Protein AF-A0A8E0S392-F1 (afdb_monomer_lite)

Radius of gyration: 50.31 Å; chains: 1; bounding box: 147×105×93 Å

Organism: NCBI:txid27845

Foldseek 3Di:
DDDYDDDDDDDDDDDDDDDDPVVVVVVVVVVVVVVVVVVVVVVVVVVVVVVVVVVVVVVVVVVVVVVVVVVVVVVVVVVVVVVVVVVVVVVVVVVPDDPPDDDPDPDPDDPVRVVVVVVVVVVVVVVVVVVVVVVVVVVVVVVVCVVPPDDDDPPDDPVRVVVVVVVVVVVVVVVVVVVVVVVVVVVVVVVVVVVVVVVVCVVVPVDPPPPDDPDDPVVVVVVVVVCVVVVDDVPCVVVVDDPPPDPVPDDPPDDPPDDDD

Sequence (261 aa):
MRVCVYVCACVLLRVPLSPPVTSLIQASESEEESEKERRDKEEEERRAAEAQKLQQQQEEERKRREEEARREEVAQERQRKQEEKQRQEAEASKKQRKPGQKRRGLGGLSKEKKRMLKQLIMQKAAEIMKAERKKEQEKRDEYVRSKIGTLNLDGLDENALRSKVNQLHEQLRQLEGEKYDWEEKLRRQDVEIIEMTVKANDNKGKFVKPVLKKVSKTESHMARFEKKETGHSLSSFRNQLKSTGHSKYALEEKDETGGVS

Secondary structure (DSSP, 8-state):
-----------------PPPTHHHHHHHHHHHHHHHHHHHHHHHHHHHHHHHHHHHHHHHHHHHHHHHHHHHHHHHHHHHHHHHHHHHHHHHHHHSS-TT-----S--S-HHHHHHHHHHHHHHHHHHHHHHHHHHHHHHHHHHHHHH-----TT--HHHHHHHHHHHHHHHHHHHHHHHHHHHHHHHHHHHHHHHHHHHHHHT-S----------TTHHHHHHHHHHHTT--TTTTTTSS---S--TT------------

InterPro domains:
  IPR001978 Troponin [PF00992] (114-243)
  IPR027707 Troponin T [PTHR11521] (32-218)
  IPR038077 Troponin domain superfamily [G3DSA:1.20.5.350] (98-259)
  IPR038077 Troponin domain superfamily [SSF90250] (109-254)

Structure (mmCIF, N/CA/C/O backbone):
data_AF-A0A8E0S392-F1
#
_entry.id   AF-A0A8E0S392-F1
#
loop_
_atom_site.group_PDB
_atom_site.id
_atom_site.type_symbol
_atom_site.label_atom_id
_atom_site.label_alt_id
_atom_site.label_comp_id
_atom_site.label_asym_id
_atom_site.label_entity_id
_atom_site.label_seq_id
_atom_site.pdbx_PDB_ins_code
_atom_site.Cartn_x
_atom_site.Cartn_y
_atom_site.Cartn_z
_atom_site.occupancy
_atom_site.B_iso_or_equiv
_atom_site.auth_seq_id
_atom_site.auth_comp_id
_atom_site.auth_asym_id
_atom_site.auth_atom_id
_atom_site.pdbx_PDB_model_num
ATOM 1 N N . MET A 1 1 ? -105.157 -38.930 -49.390 1.00 35.56 1 MET A N 1
ATOM 2 C CA . MET A 1 1 ? -105.272 -39.337 -50.809 1.00 35.56 1 MET A CA 1
ATOM 3 C C . MET A 1 1 ? -104.581 -38.276 -51.666 1.00 35.56 1 MET A C 1
ATOM 5 O O . MET A 1 1 ? -104.647 -37.114 -51.295 1.00 35.56 1 MET A O 1
ATOM 9 N N . ARG A 1 2 ? -103.854 -38.688 -52.722 1.00 46.09 2 ARG A N 1
ATOM 10 C CA . ARG A 1 2 ? -103.196 -37.837 -53.756 1.00 46.09 2 ARG A CA 1
ATOM 11 C C . ARG A 1 2 ? -104.247 -36.904 -54.433 1.00 46.09 2 ARG A C 1
ATOM 13 O O . ARG A 1 2 ? -105.426 -37.188 -54.265 1.00 46.09 2 ARG A O 1
ATOM 20 N N . VAL A 1 3 ? -103.972 -35.823 -55.187 1.00 38.84 3 VAL A N 1
ATOM 21 C CA . VAL A 1 3 ? -103.195 -35.671 -56.449 1.00 38.84 3 VAL A CA 1
ATOM 22 C C . VAL A 1 3 ? -103.160 -34.155 -56.887 1.00 38.84 3 VAL A C 1
ATOM 24 O O . VAL A 1 3 ? -104.171 -33.500 -56.679 1.00 38.84 3 VAL A O 1
ATOM 27 N N . CYS A 1 4 ? -102.057 -33.671 -57.525 1.00 40.62 4 CYS A N 1
ATOM 28 C CA . CYS A 1 4 ? -101.867 -32.639 -58.619 1.00 40.62 4 CYS A CA 1
ATOM 29 C C . CYS A 1 4 ? -102.458 -31.183 -58.574 1.00 40.62 4 CYS A C 1
ATOM 31 O O . CYS A 1 4 ? -103.483 -30.994 -57.949 1.00 40.62 4 CYS A O 1
ATOM 33 N N . VAL A 1 5 ? -102.013 -30.093 -59.268 1.00 44.25 5 VAL A N 1
ATOM 34 C CA . VAL A 1 5 ? -100.905 -29.678 -60.201 1.00 44.25 5 VAL A CA 1
ATOM 35 C C . VAL A 1 5 ? -101.042 -28.156 -60.585 1.00 44.25 5 VAL A C 1
ATOM 37 O O . VAL A 1 5 ? -102.161 -27.687 -60.733 1.00 44.25 5 VAL A O 1
ATOM 40 N N . TYR A 1 6 ? -99.903 -27.452 -60.790 1.00 42.50 6 TYR A N 1
ATOM 41 C CA . TYR A 1 6 ? -99.520 -26.292 -61.676 1.00 42.50 6 TYR A CA 1
ATOM 42 C C . TYR A 1 6 ? -100.134 -24.846 -61.707 1.00 42.50 6 TYR A C 1
ATOM 44 O O . TYR A 1 6 ? -101.261 -24.632 -62.128 1.00 42.50 6 TYR A O 1
ATOM 52 N N . VAL A 1 7 ? -99.250 -23.858 -61.417 1.00 47.34 7 VAL A N 1
ATOM 53 C CA . VAL A 1 7 ? -98.705 -22.658 -62.160 1.00 47.34 7 VAL A CA 1
ATOM 54 C C . VAL A 1 7 ? -99.525 -21.817 -63.186 1.00 47.34 7 VAL A C 1
ATOM 56 O O . VAL A 1 7 ? -99.918 -22.351 -64.215 1.00 47.34 7 VAL A O 1
ATOM 59 N N . CYS A 1 8 ? -99.547 -20.465 -63.024 1.00 31.38 8 CYS A N 1
ATOM 60 C CA . CYS A 1 8 ? -99.418 -19.402 -64.078 1.00 31.38 8 CYS A CA 1
ATOM 61 C C . CYS A 1 8 ? -99.317 -17.968 -63.444 1.00 31.38 8 CYS A C 1
ATOM 63 O O . CYS A 1 8 ? -100.248 -17.557 -62.766 1.00 31.38 8 CYS A O 1
ATOM 65 N N . ALA A 1 9 ? -98.137 -17.324 -63.345 1.00 42.53 9 ALA A N 1
ATOM 66 C CA . ALA A 1 9 ? -97.568 -16.216 -64.163 1.00 42.53 9 ALA A CA 1
ATOM 67 C C . ALA A 1 9 ? -98.095 -14.753 -63.962 1.00 42.53 9 ALA A C 1
ATOM 69 O O . ALA A 1 9 ? -99.250 -14.477 -64.245 1.00 42.53 9 ALA A O 1
ATOM 70 N N . CYS A 1 10 ? -97.156 -13.834 -63.620 1.00 39.50 10 CYS A N 1
ATOM 71 C CA . CYS A 1 10 ? -96.895 -12.487 -64.216 1.00 39.50 10 CYS A CA 1
ATOM 72 C C . CYS A 1 10 ? -97.963 -11.349 -64.110 1.00 39.50 10 CYS A C 1
ATOM 74 O O . CYS A 1 10 ? -99.144 -11.614 -64.188 1.00 39.50 10 CYS A O 1
ATOM 76 N N . VAL A 1 11 ? -97.699 -10.028 -64.003 1.00 47.16 11 VAL A N 1
ATOM 77 C CA . VAL A 1 11 ? -96.507 -9.153 -64.116 1.00 47.16 11 VAL A CA 1
ATOM 78 C C . VAL A 1 11 ? -96.838 -7.737 -63.569 1.00 47.16 11 VAL A C 1
ATOM 80 O O . VAL A 1 11 ? -97.853 -7.147 -63.910 1.00 47.16 11 VAL A O 1
ATOM 83 N N . LEU A 1 12 ? -95.959 -7.249 -62.686 1.00 50.28 12 LEU A N 1
ATOM 84 C CA . LEU A 1 12 ? -95.285 -5.936 -62.590 1.00 50.28 12 LEU A CA 1
ATOM 85 C C . LEU A 1 12 ? -95.962 -4.617 -63.044 1.00 50.28 12 LEU A C 1
ATOM 87 O O . LEU A 1 12 ? -96.184 -4.389 -64.228 1.00 50.28 12 LEU A O 1
ATOM 91 N N . LEU A 1 13 ? -95.982 -3.644 -62.120 1.00 40.81 13 LEU A N 1
ATOM 92 C CA . LEU A 1 13 ? -95.788 -2.210 -62.391 1.00 40.81 13 LEU A CA 1
ATOM 93 C C . LEU A 1 13 ? -94.753 -1.653 -61.396 1.00 40.81 13 LEU A C 1
ATOM 95 O O . LEU A 1 13 ? -94.881 -1.823 -60.185 1.00 40.81 13 LEU A O 1
ATOM 99 N N . ARG A 1 14 ? -93.689 -1.042 -61.930 1.00 45.31 14 ARG A N 1
ATOM 100 C CA . ARG A 1 14 ? -92.494 -0.551 -61.227 1.00 45.31 14 ARG A CA 1
ATOM 101 C C . ARG A 1 14 ? -92.465 0.979 -61.289 1.00 45.31 14 ARG A C 1
ATOM 103 O O . ARG A 1 14 ? -92.557 1.546 -62.372 1.00 45.31 14 ARG A O 1
ATOM 110 N N . VAL A 1 15 ? -92.303 1.617 -60.133 1.00 50.19 15 VAL A N 1
ATOM 111 C CA . VAL A 1 15 ? -92.005 3.053 -59.955 1.00 50.19 15 VAL A CA 1
ATOM 112 C C . VAL A 1 15 ? -90.475 3.249 -60.012 1.00 50.19 15 VAL A C 1
ATOM 114 O O . VAL A 1 15 ? -89.752 2.353 -59.562 1.00 50.19 15 VAL A O 1
ATOM 117 N N . PRO A 1 16 ? -89.941 4.358 -60.563 1.00 55.66 16 PRO A N 1
ATOM 118 C CA . PRO A 1 16 ? -88.499 4.597 -60.631 1.00 55.66 16 PRO A CA 1
ATOM 119 C C . PRO A 1 16 ? -87.978 5.189 -59.310 1.00 55.66 16 PRO A C 1
ATOM 121 O O . PRO A 1 16 ? -88.576 6.116 -58.771 1.00 55.66 16 PRO A O 1
ATOM 124 N N . LEU A 1 17 ? -86.853 4.676 -58.798 1.00 46.84 17 LEU A N 1
ATOM 125 C CA . LEU A 1 17 ? -86.161 5.225 -57.626 1.00 46.84 17 LEU A CA 1
ATOM 126 C C . LEU A 1 17 ? -84.723 5.600 -58.013 1.00 46.84 17 LEU A C 1
ATOM 128 O O . LEU A 1 17 ? -84.029 4.814 -58.659 1.00 46.84 17 LEU A O 1
ATOM 132 N N . SER A 1 18 ? -84.327 6.822 -57.656 1.00 55.66 18 SER A N 1
ATOM 133 C CA . SER A 1 18 ? -83.035 7.451 -57.953 1.00 55.66 18 SER A CA 1
ATOM 134 C C . SER A 1 18 ? -81.840 6.665 -57.392 1.00 55.66 18 SER A C 1
ATOM 136 O O . SER A 1 18 ? -81.989 5.997 -56.365 1.00 55.66 18 SER A O 1
ATOM 138 N N . PRO A 1 19 ? -80.644 6.772 -58.000 1.00 56.22 19 PRO A N 1
ATOM 139 C CA . PRO A 1 19 ? -79.466 6.055 -57.521 1.00 56.22 19 PRO A CA 1
ATOM 140 C C . PRO A 1 19 ? -79.034 6.541 -56.121 1.00 56.22 19 PRO A C 1
ATOM 142 O O . PRO A 1 19 ? -79.104 7.742 -55.847 1.00 56.22 19 PRO A O 1
ATOM 145 N N . PRO A 1 20 ? -78.616 5.632 -55.219 1.00 53.53 20 PRO A N 1
ATOM 146 C CA . PRO A 1 20 ? -78.358 5.961 -53.824 1.00 53.53 20 PRO A CA 1
ATOM 147 C C . PRO A 1 20 ? -76.962 6.563 -53.605 1.00 53.53 20 PRO A C 1
ATOM 149 O O . PRO A 1 20 ? -75.970 6.144 -54.193 1.00 53.53 20 PRO A O 1
ATOM 152 N N . VAL A 1 21 ? -76.904 7.511 -52.671 1.00 54.16 21 VAL A N 1
ATOM 153 C CA . VAL A 1 21 ? -75.739 8.289 -52.205 1.00 54.16 21 VAL A CA 1
ATOM 154 C C . VAL A 1 21 ? -74.645 7.428 -51.530 1.00 54.16 21 VAL A C 1
ATOM 156 O O . VAL A 1 21 ? -73.577 7.926 -51.190 1.00 54.16 21 VAL A O 1
ATOM 159 N N . THR A 1 22 ? -74.885 6.124 -51.351 1.00 53.47 22 THR A N 1
ATOM 160 C CA . THR A 1 22 ? -73.980 5.157 -50.705 1.00 53.47 22 THR A CA 1
ATOM 161 C C . THR A 1 22 ? -72.774 4.765 -51.557 1.00 53.47 22 THR A C 1
ATOM 163 O O . THR A 1 22 ? -71.727 4.460 -50.996 1.00 53.47 22 THR A O 1
ATOM 166 N N . SER A 1 23 ? -72.867 4.812 -52.891 1.00 52.28 23 SER A N 1
ATOM 167 C CA . SER A 1 23 ? -71.735 4.449 -53.758 1.00 52.28 23 SER A CA 1
ATOM 168 C C . SER A 1 23 ? -70.612 5.489 -53.751 1.00 52.28 23 SER A C 1
ATOM 170 O O . SER A 1 23 ? -69.461 5.131 -53.971 1.00 52.28 23 SER A O 1
ATOM 172 N N . LEU A 1 24 ? -70.928 6.766 -53.493 1.00 52.50 24 LEU A N 1
ATOM 173 C CA . LEU A 1 24 ? -69.914 7.820 -53.365 1.00 52.50 24 LEU A CA 1
ATOM 174 C C . LEU A 1 24 ? -69.133 7.712 -52.049 1.00 52.50 24 LEU A C 1
ATOM 176 O O . LEU A 1 24 ? -67.930 7.928 -52.059 1.00 52.50 24 LEU A O 1
ATOM 180 N N . ILE A 1 25 ? -69.800 7.345 -50.949 1.00 56.50 25 ILE A N 1
ATOM 181 C CA . ILE A 1 25 ? -69.165 7.201 -49.627 1.00 56.50 25 ILE A CA 1
ATOM 182 C C . ILE A 1 25 ? -68.242 5.974 -49.602 1.00 56.50 25 ILE A C 1
ATOM 184 O O . ILE A 1 25 ? -67.114 6.056 -49.134 1.00 56.50 25 ILE A O 1
ATOM 188 N N . GLN A 1 26 ? -68.677 4.852 -50.186 1.00 53.94 26 GLN A N 1
ATOM 189 C CA . GLN A 1 26 ? -67.836 3.654 -50.295 1.00 53.94 26 GLN A CA 1
ATOM 190 C C . GLN A 1 26 ? -66.629 3.870 -51.219 1.00 53.94 26 GLN A C 1
ATOM 192 O O . GLN A 1 26 ? -65.556 3.335 -50.955 1.00 53.94 26 GLN A O 1
ATOM 197 N N . ALA A 1 27 ? -66.786 4.667 -52.282 1.00 58.50 27 ALA A N 1
ATOM 198 C CA . ALA A 1 27 ? -65.669 5.054 -53.137 1.00 58.50 27 ALA A CA 1
ATOM 199 C C . ALA A 1 27 ? -64.666 5.938 -52.376 1.00 58.50 27 ALA A C 1
ATOM 201 O O . ALA A 1 27 ? -63.478 5.628 -52.397 1.00 58.50 27 ALA A O 1
ATOM 202 N N . SER A 1 28 ? -65.127 6.949 -51.625 1.00 57.34 28 SER A N 1
ATOM 203 C CA . SER A 1 28 ? -64.237 7.811 -50.832 1.00 57.34 28 SER A CA 1
ATOM 204 C C . SER A 1 28 ? -63.519 7.063 -49.707 1.00 57.34 28 SER A C 1
ATOM 206 O O . SER A 1 28 ? -62.328 7.269 -49.510 1.00 57.34 28 SER A O 1
ATOM 208 N N . GLU A 1 29 ? -64.198 6.149 -49.007 1.00 61.22 29 GLU A N 1
ATOM 209 C CA . GLU A 1 29 ? -63.576 5.327 -47.956 1.00 61.22 29 GLU A CA 1
ATOM 210 C C . GLU A 1 29 ? -62.525 4.366 -48.538 1.00 61.22 29 GLU A C 1
ATOM 212 O O . GLU A 1 29 ? -61.453 4.195 -47.960 1.00 61.22 29 GLU A O 1
ATOM 217 N N . SER A 1 30 ? -62.783 3.789 -49.720 1.00 64.94 30 SER A N 1
ATOM 218 C CA . SER A 1 30 ? -61.813 2.925 -50.410 1.00 64.94 30 SER A CA 1
ATOM 219 C C . SER A 1 30 ? -60.597 3.690 -50.946 1.00 64.94 30 SER A C 1
ATOM 221 O O . SER A 1 30 ? -59.480 3.168 -50.945 1.00 64.94 30 SER A O 1
ATOM 223 N N . GLU A 1 31 ? -60.791 4.941 -51.372 1.00 68.12 31 GLU A N 1
ATOM 224 C CA . GLU A 1 31 ? -59.705 5.826 -51.793 1.00 68.12 31 GLU A CA 1
ATOM 225 C C . GLU A 1 31 ? -58.844 6.232 -50.589 1.00 68.12 31 GLU A C 1
ATOM 227 O O . GLU A 1 31 ? -57.620 6.112 -50.659 1.00 68.12 31 GLU A O 1
ATOM 232 N N . GLU A 1 32 ? -59.456 6.597 -49.458 1.00 69.75 32 GLU A N 1
ATOM 233 C CA . GLU A 1 32 ? -58.755 6.919 -48.207 1.00 69.75 32 GLU A CA 1
ATOM 234 C C . GLU A 1 32 ? -57.969 5.726 -47.640 1.00 69.75 32 GLU A C 1
ATOM 236 O O . GLU A 1 32 ? -56.831 5.892 -47.189 1.00 69.75 32 GLU A O 1
ATOM 241 N N . GLU A 1 33 ? -58.527 4.513 -47.693 1.00 71.88 33 GLU A N 1
ATOM 242 C CA . GLU A 1 33 ? -57.835 3.294 -47.261 1.00 71.88 33 GLU A CA 1
ATOM 243 C C . GLU A 1 33 ? -56.634 2.983 -48.169 1.00 71.88 33 GLU A C 1
ATOM 245 O O . GLU A 1 33 ? -55.543 2.682 -47.676 1.00 71.88 33 GLU A O 1
ATOM 250 N N . SER A 1 34 ? -56.781 3.173 -49.485 1.00 71.94 34 SER A N 1
ATOM 251 C CA . SER A 1 34 ? -55.678 3.018 -50.439 1.00 71.94 34 SER A CA 1
ATOM 252 C C . SER A 1 34 ? -54.583 4.078 -50.260 1.00 71.94 34 SER A C 1
ATOM 254 O O . SER A 1 34 ? -53.394 3.772 -50.375 1.00 71.94 34 SER A O 1
ATOM 256 N N . GLU A 1 35 ? -54.943 5.325 -49.936 1.00 77.38 35 GLU A N 1
ATOM 257 C CA . GLU A 1 35 ? -53.977 6.378 -49.625 1.00 77.38 35 GLU A CA 1
ATOM 258 C C . GLU A 1 35 ? -53.231 6.092 -48.324 1.00 77.38 35 GLU A C 1
ATOM 260 O O . GLU A 1 35 ? -52.020 6.310 -48.253 1.00 77.38 35 GLU A O 1
ATOM 265 N N . LYS A 1 36 ? -53.929 5.586 -47.304 1.00 77.88 36 LYS A N 1
ATOM 266 C CA . LYS A 1 36 ? -53.326 5.198 -46.029 1.00 77.88 36 LYS A CA 1
ATOM 267 C C . LYS A 1 36 ? -52.338 4.047 -46.210 1.00 77.88 36 LYS A C 1
ATOM 269 O O . LYS A 1 36 ? -51.211 4.154 -45.741 1.00 77.88 36 LYS A O 1
ATOM 274 N N . GLU A 1 37 ? -52.696 3.017 -46.975 1.00 80.12 37 GLU A N 1
ATOM 275 C CA . GLU A 1 37 ? -51.792 1.904 -47.287 1.00 80.12 37 GLU A CA 1
ATOM 276 C C . GLU A 1 37 ? -50.550 2.371 -48.070 1.00 80.12 37 GLU A C 1
ATOM 278 O O . GLU A 1 37 ? -49.443 1.885 -47.841 1.00 80.12 37 GLU A O 1
ATOM 283 N N . ARG A 1 38 ? -50.697 3.353 -48.973 1.00 81.12 38 ARG A N 1
ATOM 284 C CA . ARG A 1 38 ? -49.558 3.966 -49.681 1.00 81.12 38 ARG A CA 1
ATOM 285 C C . ARG A 1 38 ? -48.654 4.766 -48.743 1.00 81.12 38 ARG A C 1
ATOM 287 O O . ARG A 1 38 ? -47.439 4.684 -48.896 1.00 81.12 38 ARG A O 1
ATOM 294 N N . ARG A 1 39 ? -49.219 5.495 -47.772 1.00 78.56 39 ARG A N 1
ATOM 295 C CA . ARG A 1 39 ? -48.453 6.222 -46.742 1.00 78.56 39 ARG A CA 1
ATOM 296 C C . ARG A 1 39 ? -47.716 5.265 -45.806 1.00 78.56 39 ARG A C 1
ATOM 298 O O . ARG A 1 39 ? -46.542 5.495 -45.539 1.00 78.56 39 ARG A O 1
ATOM 305 N N . ASP A 1 40 ? -48.363 4.181 -45.382 1.00 82.38 40 ASP A N 1
ATOM 306 C CA . ASP A 1 40 ? -47.757 3.157 -44.524 1.00 82.38 40 ASP A CA 1
ATOM 307 C C . ASP A 1 40 ? -46.621 2.419 -45.257 1.00 82.38 40 ASP A C 1
ATOM 309 O O . ASP A 1 40 ? -45.543 2.238 -44.693 1.00 82.38 40 ASP A O 1
ATOM 313 N N . LYS A 1 41 ? -46.808 2.081 -46.544 1.00 87.12 41 LYS A N 1
ATOM 314 C CA . LYS A 1 41 ? -45.749 1.520 -47.404 1.00 87.12 41 LYS A CA 1
ATOM 315 C C . LYS A 1 41 ? -44.583 2.488 -47.599 1.00 87.12 41 LYS A C 1
ATOM 317 O O . LYS A 1 41 ? -43.434 2.079 -47.480 1.00 87.12 41 LYS A O 1
ATOM 322 N N . GLU A 1 42 ? -44.852 3.767 -47.862 1.00 86.25 42 GLU A N 1
ATOM 323 C CA . GLU A 1 42 ? -43.799 4.779 -48.011 1.00 86.25 42 GLU A CA 1
ATOM 324 C C . GLU A 1 42 ? -43.044 5.011 -46.687 1.00 86.25 42 GLU A C 1
ATOM 326 O O . GLU A 1 42 ? -41.826 5.203 -46.684 1.00 86.25 42 GLU A O 1
ATOM 331 N N . GLU A 1 43 ? -43.733 4.964 -45.544 1.00 84.88 43 GLU A N 1
ATOM 332 C CA . GLU A 1 43 ? -43.107 5.050 -44.225 1.00 84.88 43 GLU A CA 1
ATOM 333 C C . GLU A 1 43 ? -42.271 3.801 -43.905 1.00 84.88 43 GLU A C 1
ATOM 335 O O . GLU A 1 43 ? -41.156 3.925 -43.396 1.00 84.88 43 GLU A O 1
ATOM 340 N N . GLU A 1 44 ? -42.754 2.605 -44.244 1.00 85.94 44 GLU A N 1
ATOM 341 C CA . GLU A 1 44 ? -42.006 1.353 -44.106 1.00 85.94 44 GLU A CA 1
ATOM 342 C C . GLU A 1 44 ? -40.756 1.341 -44.999 1.00 85.94 44 GLU A C 1
ATOM 344 O O . GLU A 1 44 ? -39.671 1.001 -44.525 1.00 85.94 44 GLU A O 1
ATOM 349 N N . GLU A 1 45 ? -40.856 1.811 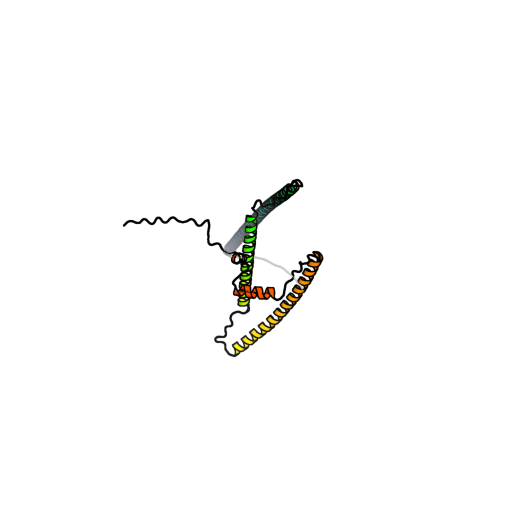-46.245 1.00 89.19 45 GLU A N 1
ATOM 350 C CA . GLU A 1 45 ? -39.713 1.984 -47.149 1.00 89.19 45 GLU A CA 1
ATOM 351 C C . GLU A 1 45 ? -38.705 3.012 -46.615 1.00 89.19 45 GLU A C 1
ATOM 353 O O . GLU A 1 45 ? -37.494 2.779 -46.671 1.00 89.19 45 GLU A O 1
ATOM 358 N N . ARG A 1 46 ? -39.169 4.125 -46.029 1.00 87.06 46 ARG A N 1
ATOM 359 C CA . ARG A 1 46 ? -38.300 5.119 -45.371 1.00 87.06 46 ARG A CA 1
ATOM 360 C C . ARG A 1 46 ? -37.594 4.535 -44.147 1.00 87.06 46 ARG A C 1
ATOM 362 O O . ARG A 1 46 ? -36.385 4.727 -44.012 1.00 87.06 46 ARG A O 1
ATOM 369 N N . ARG A 1 47 ? -38.304 3.781 -43.298 1.00 87.38 47 ARG A N 1
ATOM 370 C CA . ARG A 1 47 ? -37.730 3.074 -42.136 1.00 87.38 47 ARG A CA 1
ATOM 371 C C . ARG A 1 47 ? -36.731 2.000 -42.573 1.00 87.38 47 ARG A C 1
ATOM 373 O O . ARG A 1 47 ? -35.667 1.879 -41.970 1.00 87.38 47 ARG A O 1
ATOM 380 N N . ALA A 1 48 ? -37.020 1.263 -43.646 1.00 90.31 48 ALA A N 1
ATOM 381 C CA . ALA A 1 48 ? -36.107 0.282 -44.225 1.00 90.31 48 ALA A CA 1
ATOM 382 C C . ALA A 1 48 ? -34.850 0.950 -44.811 1.00 90.31 48 ALA A C 1
ATOM 384 O O . ALA A 1 48 ? -33.738 0.470 -44.586 1.00 90.31 48 ALA A O 1
ATOM 385 N N . ALA A 1 49 ? -34.996 2.088 -45.496 1.00 90.69 49 ALA A N 1
ATOM 386 C CA . ALA A 1 49 ? -33.874 2.867 -46.015 1.00 90.69 49 ALA A CA 1
ATOM 387 C C . ALA A 1 49 ? -33.012 3.476 -44.893 1.00 90.69 49 ALA A C 1
ATOM 389 O O . ALA A 1 49 ? -31.786 3.508 -45.004 1.00 90.69 49 ALA A O 1
ATOM 390 N N . GLU A 1 50 ? -33.621 3.937 -43.798 1.00 89.75 50 GLU A N 1
ATOM 391 C CA . GLU A 1 50 ? -32.907 4.423 -42.612 1.00 89.75 50 GLU A CA 1
ATOM 392 C C . GLU A 1 50 ? -32.164 3.289 -41.893 1.00 89.75 50 GLU A C 1
ATOM 394 O O . GLU A 1 50 ? -30.984 3.437 -41.569 1.00 89.75 50 GLU A O 1
ATOM 399 N N . ALA A 1 51 ? -32.796 2.121 -41.738 1.00 89.50 51 ALA A N 1
ATOM 400 C CA . ALA A 1 51 ? -32.160 0.932 -41.178 1.00 89.50 51 ALA A CA 1
ATOM 401 C C . ALA A 1 51 ? -30.970 0.459 -42.031 1.00 89.50 51 ALA A C 1
ATOM 403 O O . ALA A 1 51 ? -29.911 0.150 -41.484 1.00 89.50 51 ALA A O 1
ATOM 404 N N . GLN A 1 52 ? -31.096 0.467 -43.364 1.00 89.12 52 GLN A N 1
ATOM 405 C CA . GLN A 1 52 ? -29.985 0.160 -44.272 1.00 89.12 52 GLN A CA 1
ATOM 406 C C . GLN A 1 52 ? -28.845 1.178 -44.151 1.00 89.12 52 GLN A C 1
ATOM 408 O O . GLN A 1 52 ? -27.681 0.785 -44.104 1.00 89.12 52 GLN A O 1
ATOM 413 N N . LYS A 1 53 ? -29.151 2.479 -44.044 1.00 91.50 53 LYS A N 1
ATOM 414 C CA . LYS A 1 53 ? -28.133 3.521 -43.823 1.00 91.50 53 LYS A CA 1
ATOM 415 C C . LYS A 1 53 ? -27.416 3.348 -42.486 1.00 91.50 53 LYS A C 1
ATOM 417 O O . LYS A 1 53 ? -26.196 3.473 -42.442 1.00 91.50 53 LYS A O 1
ATOM 422 N N . LEU A 1 54 ? -28.141 3.027 -41.414 1.00 91.25 54 LEU A N 1
ATOM 423 C CA . LEU A 1 54 ? -27.549 2.779 -40.100 1.00 91.25 54 LEU A CA 1
ATOM 424 C C . LEU A 1 54 ? -26.646 1.537 -40.119 1.00 91.25 54 LEU A C 1
ATOM 426 O O . LEU A 1 54 ? -25.543 1.577 -39.581 1.00 91.25 54 LEU A O 1
ATOM 430 N N . GLN A 1 55 ? -27.071 0.459 -40.786 1.00 86.31 55 GLN A N 1
ATOM 431 C CA . GLN A 1 55 ? -26.244 -0.737 -40.976 1.00 86.31 55 GLN A CA 1
ATOM 432 C C . GLN A 1 55 ? -24.972 -0.430 -41.778 1.00 86.31 55 GLN A C 1
ATOM 434 O O . GLN A 1 55 ? -23.888 -0.849 -41.375 1.00 86.31 55 GLN A O 1
ATOM 439 N N . GLN A 1 56 ? -25.074 0.355 -42.856 1.00 88.62 56 GLN A N 1
ATOM 440 C CA . GLN A 1 56 ? -23.914 0.792 -43.641 1.00 88.62 56 GLN A CA 1
ATOM 441 C C . GLN A 1 56 ? -22.947 1.648 -42.810 1.00 88.62 56 GLN A C 1
ATOM 443 O O . GLN A 1 56 ? -21.740 1.417 -42.858 1.00 88.62 56 GLN A O 1
ATOM 448 N N . GLN A 1 57 ? -23.459 2.584 -42.004 1.00 87.50 57 GLN A N 1
ATOM 449 C CA . GLN A 1 57 ? -22.638 3.404 -41.104 1.00 87.50 57 GLN A CA 1
ATOM 450 C C . GLN A 1 57 ? -21.928 2.555 -40.041 1.00 87.50 57 GLN A C 1
ATOM 452 O O . GLN A 1 57 ? -20.731 2.729 -39.821 1.00 87.50 57 GLN A O 1
ATOM 457 N N . GLN A 1 58 ? -22.631 1.600 -39.423 1.00 88.38 58 GLN A N 1
ATOM 458 C CA . GLN A 1 58 ? -22.043 0.684 -38.440 1.00 88.38 58 GLN A CA 1
ATOM 459 C C . GLN A 1 58 ? -20.974 -0.224 -39.063 1.00 88.38 58 GLN A C 1
ATOM 461 O O . GLN A 1 58 ? -19.940 -0.482 -38.443 1.00 88.38 58 GLN A O 1
ATOM 466 N N . GLU A 1 59 ? -21.192 -0.706 -40.289 1.00 90.12 59 GLU A N 1
ATOM 467 C CA . GLU A 1 59 ? -20.213 -1.527 -41.002 1.00 90.12 59 GLU A CA 1
ATOM 468 C C . GLU A 1 59 ? -18.969 -0.716 -41.400 1.00 90.12 59 GLU A C 1
ATOM 470 O O . GLU A 1 59 ? -17.846 -1.201 -41.241 1.00 90.12 59 GLU A O 1
ATOM 475 N N . GLU A 1 60 ? -19.140 0.526 -41.861 1.00 89.50 60 GLU A N 1
ATOM 476 C CA . GLU A 1 60 ? -18.029 1.427 -42.183 1.00 89.50 60 GLU A CA 1
ATOM 477 C C . GLU A 1 60 ? -17.224 1.809 -40.930 1.00 89.50 60 GLU A C 1
ATOM 479 O O . GLU A 1 60 ? -15.993 1.758 -40.945 1.00 89.50 60 GLU A O 1
ATOM 484 N N . GLU A 1 61 ? -17.892 2.125 -39.817 1.00 88.19 61 GLU A N 1
ATOM 485 C CA . GLU A 1 61 ? -17.239 2.421 -38.538 1.00 88.19 61 GLU A CA 1
ATOM 486 C C . GLU A 1 61 ? -16.455 1.209 -38.016 1.00 88.19 61 GLU A C 1
ATOM 488 O O . GLU A 1 61 ? -15.311 1.339 -37.570 1.00 88.19 61 GLU A O 1
ATOM 493 N N . ARG A 1 62 ? -17.027 0.004 -38.129 1.00 89.50 62 ARG A N 1
ATOM 494 C CA . ARG A 1 62 ? -16.347 -1.242 -37.761 1.00 89.50 62 ARG A CA 1
ATOM 495 C C . ARG A 1 62 ? -15.116 -1.495 -38.636 1.00 89.50 62 ARG A C 1
ATOM 497 O O . ARG A 1 62 ? -14.066 -1.837 -38.095 1.00 89.50 62 ARG A O 1
ATOM 504 N N . LYS A 1 63 ? -15.216 -1.276 -39.952 1.00 92.75 63 LYS A N 1
ATOM 505 C CA . LYS A 1 63 ? -14.082 -1.377 -40.888 1.00 92.75 63 LYS A CA 1
ATOM 506 C C . LYS A 1 63 ? -12.976 -0.371 -40.556 1.00 92.75 63 LYS A C 1
ATOM 508 O O . LYS A 1 63 ? -11.809 -0.751 -40.532 1.00 92.75 63 LYS A O 1
ATOM 513 N N . ARG A 1 64 ? -13.328 0.877 -40.222 1.00 91.38 64 ARG A N 1
ATOM 514 C CA . ARG A 1 64 ? -12.368 1.913 -39.794 1.00 91.38 64 ARG A CA 1
ATOM 515 C C . ARG A 1 64 ? -11.630 1.517 -38.512 1.00 91.38 64 ARG A C 1
ATOM 517 O O . ARG A 1 64 ? -10.407 1.617 -38.471 1.00 91.38 64 ARG A O 1
ATOM 524 N N . ARG A 1 65 ? -12.346 1.005 -37.503 1.00 86.88 65 ARG A N 1
ATOM 525 C CA . ARG A 1 65 ? -11.746 0.517 -36.245 1.00 86.88 65 ARG A CA 1
ATOM 526 C C . ARG A 1 65 ? -10.819 -0.679 -36.461 1.00 86.88 65 ARG A C 1
ATOM 528 O O . ARG A 1 65 ? -9.761 -0.749 -35.844 1.00 86.88 65 ARG A O 1
ATOM 535 N N . GLU A 1 66 ? -11.193 -1.615 -37.333 1.00 87.94 66 GLU A N 1
ATOM 536 C CA . GLU A 1 66 ? -10.349 -2.772 -37.658 1.00 87.94 66 GLU A CA 1
ATOM 537 C C . GLU A 1 66 ? -9.072 -2.359 -38.411 1.00 87.94 66 GLU A C 1
ATOM 539 O O . GLU A 1 66 ? -7.988 -2.871 -38.126 1.00 87.94 66 GLU A O 1
ATOM 544 N N . GLU A 1 67 ? -9.170 -1.403 -39.339 1.00 89.06 67 GLU A N 1
ATOM 545 C CA . GLU A 1 67 ? -8.007 -0.865 -40.049 1.00 89.06 67 GLU A CA 1
ATOM 546 C C . GLU A 1 67 ? -7.059 -0.104 -39.108 1.00 89.06 67 GLU A C 1
ATOM 548 O O . GLU A 1 67 ? -5.840 -0.277 -39.186 1.00 89.06 67 GLU A O 1
ATOM 553 N N . GLU A 1 68 ? -7.600 0.702 -38.193 1.00 87.44 68 GLU A N 1
ATOM 554 C CA . GLU A 1 68 ? -6.826 1.407 -37.168 1.00 87.44 68 GLU A CA 1
ATOM 555 C C . GLU A 1 68 ? -6.112 0.423 -36.230 1.00 87.44 68 GLU A C 1
ATOM 557 O O . GLU A 1 68 ? -4.895 0.515 -36.066 1.00 87.44 68 GLU A O 1
ATOM 562 N N . ALA A 1 69 ? -6.816 -0.600 -35.732 1.00 90.62 69 ALA A N 1
ATOM 563 C CA . ALA A 1 69 ? -6.225 -1.653 -34.906 1.00 90.62 69 ALA A CA 1
ATOM 564 C C . ALA A 1 69 ? -5.094 -2.405 -35.636 1.00 90.62 69 ALA A C 1
ATOM 566 O O . ALA A 1 69 ? -4.032 -2.644 -35.059 1.00 90.62 69 ALA A O 1
ATOM 567 N N . ARG A 1 70 ? -5.263 -2.718 -36.931 1.00 91.81 70 ARG A N 1
ATOM 568 C CA . ARG A 1 70 ? -4.199 -3.322 -37.757 1.00 91.81 70 ARG A CA 1
ATOM 569 C C . ARG A 1 70 ? -2.987 -2.402 -37.911 1.00 91.81 70 ARG A C 1
ATOM 571 O O . ARG A 1 70 ? -1.851 -2.876 -37.880 1.00 91.81 70 ARG A O 1
ATOM 578 N N . ARG A 1 71 ? -3.195 -1.092 -38.089 1.00 89.00 71 ARG A N 1
ATOM 579 C CA . ARG A 1 71 ? -2.100 -0.107 -38.176 1.00 89.00 71 ARG A CA 1
ATOM 580 C C . ARG A 1 71 ? -1.341 -0.003 -36.852 1.00 89.00 71 ARG A C 1
ATOM 582 O O . ARG A 1 71 ? -0.109 0.040 -36.872 1.00 89.00 71 ARG A O 1
ATOM 589 N N . GLU A 1 72 ? -2.048 -0.009 -35.725 1.00 89.50 72 GLU A N 1
ATOM 590 C CA . GLU A 1 72 ? -1.447 -0.008 -34.390 1.00 89.50 72 GLU A CA 1
ATOM 591 C C . GLU A 1 72 ? -0.657 -1.287 -34.106 1.00 89.50 72 GLU A C 1
ATOM 593 O O . GLU A 1 72 ? 0.469 -1.205 -33.620 1.00 89.50 72 GLU A O 1
ATOM 598 N N . GLU A 1 73 ? -1.183 -2.461 -34.461 1.00 90.00 73 GLU A N 1
ATOM 599 C CA . GLU A 1 73 ? -0.486 -3.740 -34.287 1.00 90.00 73 GLU A CA 1
ATOM 600 C C . GLU A 1 73 ? 0.825 -3.775 -35.087 1.00 90.00 73 GLU A C 1
ATOM 602 O O . GLU A 1 73 ? 1.885 -4.090 -34.540 1.00 90.00 73 GLU A O 1
ATOM 607 N N . VAL A 1 74 ? 0.796 -3.345 -36.354 1.00 92.25 74 VAL A N 1
ATOM 608 C CA . VAL A 1 74 ? 2.001 -3.233 -37.195 1.00 92.25 74 VAL A CA 1
ATOM 609 C C . VAL A 1 74 ? 2.995 -2.219 -36.614 1.00 92.25 74 VAL A C 1
ATOM 611 O O . VAL A 1 74 ? 4.209 -2.448 -36.656 1.00 92.25 74 VAL A O 1
ATOM 614 N N . ALA A 1 75 ? 2.523 -1.100 -36.057 1.00 89.69 75 ALA A N 1
ATOM 615 C CA . ALA A 1 75 ? 3.383 -0.116 -35.400 1.00 89.69 75 ALA A CA 1
ATOM 616 C C . ALA A 1 75 ? 4.019 -0.677 -34.115 1.00 89.69 75 ALA A C 1
ATOM 618 O O . ALA A 1 75 ? 5.226 -0.514 -33.914 1.00 89.69 75 ALA A O 1
ATOM 619 N N . GLN A 1 76 ? 3.251 -1.393 -33.290 1.00 88.81 76 GLN A N 1
ATOM 620 C CA . GLN A 1 76 ? 3.745 -2.062 -32.086 1.00 88.81 76 GLN A CA 1
ATOM 621 C C . GLN A 1 76 ? 4.749 -3.168 -32.426 1.00 88.81 76 GLN A C 1
ATOM 623 O O . GLN A 1 76 ? 5.785 -3.275 -31.772 1.00 88.81 76 GLN A O 1
ATOM 628 N N . GLU A 1 77 ? 4.507 -3.966 -33.467 1.00 90.56 77 GLU A N 1
ATOM 629 C CA . GLU A 1 77 ? 5.441 -5.004 -33.910 1.00 90.56 77 GLU A CA 1
ATOM 630 C C . GLU A 1 77 ? 6.759 -4.392 -34.413 1.00 90.56 77 GLU A C 1
ATOM 632 O O . GLU A 1 77 ? 7.843 -4.877 -34.078 1.00 90.56 77 GLU A O 1
ATOM 637 N N . ARG A 1 78 ? 6.695 -3.282 -35.164 1.00 88.44 78 ARG A N 1
ATOM 638 C CA . ARG A 1 78 ? 7.887 -2.526 -35.585 1.00 88.44 78 ARG A CA 1
ATOM 639 C C . ARG A 1 78 ? 8.657 -1.974 -34.388 1.00 88.44 78 ARG A C 1
ATOM 641 O O . ARG A 1 78 ? 9.880 -2.112 -34.359 1.00 88.44 78 ARG A O 1
ATOM 648 N N . GLN A 1 79 ? 7.965 -1.410 -33.397 1.00 88.00 79 GLN A N 1
ATOM 649 C CA . GLN A 1 79 ? 8.588 -0.933 -32.158 1.00 88.00 79 GLN A CA 1
ATOM 650 C C . GLN A 1 79 ? 9.257 -2.076 -31.384 1.00 88.00 79 GLN A C 1
ATOM 652 O O . GLN A 1 79 ? 10.421 -1.946 -31.013 1.00 88.00 79 GLN A O 1
ATOM 657 N N . ARG A 1 80 ? 8.587 -3.225 -31.220 1.00 90.69 80 ARG A N 1
ATOM 658 C CA . ARG A 1 80 ? 9.156 -4.416 -30.563 1.00 90.69 80 ARG A CA 1
ATOM 659 C C . ARG A 1 80 ? 10.390 -4.938 -31.297 1.00 90.69 80 ARG A C 1
ATOM 661 O O . ARG A 1 80 ? 11.416 -5.166 -30.663 1.00 90.69 80 ARG A O 1
ATOM 668 N N . LYS A 1 81 ? 10.339 -5.052 -32.631 1.00 91.50 81 LYS A N 1
ATOM 669 C CA . LYS A 1 81 ? 11.498 -5.448 -33.455 1.00 91.50 81 LYS A CA 1
ATOM 670 C C . LYS A 1 81 ? 12.653 -4.453 -33.339 1.00 91.50 81 LYS A C 1
ATOM 672 O O . LYS A 1 81 ? 13.812 -4.862 -33.337 1.00 91.50 81 LYS A O 1
ATOM 677 N N . GLN A 1 82 ? 12.368 -3.154 -33.258 1.00 83.12 82 GLN A N 1
ATOM 678 C CA . GLN A 1 82 ? 13.395 -2.127 -33.092 1.00 83.12 82 GLN A CA 1
ATOM 679 C C . GLN A 1 82 ? 14.020 -2.172 -31.692 1.00 83.12 82 GLN A C 1
ATOM 681 O O . GLN A 1 82 ? 15.241 -2.086 -31.579 1.00 83.12 82 GLN A O 1
ATOM 686 N N . GLU A 1 83 ? 13.222 -2.372 -30.642 1.00 87.31 83 GLU A N 1
ATOM 687 C CA . GLU A 1 83 ? 13.717 -2.540 -29.274 1.00 87.31 83 GLU A CA 1
ATOM 688 C C . GLU A 1 83 ? 14.544 -3.825 -29.127 1.00 87.31 83 GLU A C 1
ATOM 690 O O . GLU A 1 83 ? 15.608 -3.813 -28.508 1.00 87.31 83 GLU A O 1
ATOM 695 N N . GLU A 1 84 ? 14.111 -4.928 -29.738 1.00 86.94 84 GLU A N 1
ATOM 696 C CA . GLU A 1 84 ? 14.859 -6.183 -29.737 1.00 86.94 84 GLU A CA 1
ATOM 697 C C . GLU A 1 84 ? 16.196 -6.036 -30.471 1.00 86.94 84 GLU A C 1
ATOM 699 O O . GLU A 1 84 ? 17.232 -6.419 -29.928 1.00 86.94 84 GLU A O 1
ATOM 704 N N . LYS A 1 85 ? 16.210 -5.393 -31.647 1.00 86.06 85 LYS A N 1
ATOM 705 C CA . LYS A 1 85 ? 17.455 -5.057 -32.355 1.00 86.06 85 LYS A CA 1
ATOM 706 C C . LYS A 1 85 ? 18.373 -4.178 -31.507 1.00 86.06 85 LYS A C 1
ATOM 708 O O . LYS A 1 85 ? 19.560 -4.468 -31.426 1.00 86.06 85 LYS A O 1
ATOM 713 N N . GLN A 1 86 ? 17.844 -3.166 -30.815 1.00 83.50 86 GLN A N 1
ATOM 714 C CA . GLN A 1 86 ? 18.635 -2.331 -29.902 1.00 83.50 86 GLN A CA 1
ATOM 715 C C . GLN A 1 86 ? 19.177 -3.121 -28.703 1.00 83.50 86 GLN A C 1
ATOM 717 O O . GLN A 1 86 ? 20.312 -2.897 -28.283 1.00 83.50 86 GLN A O 1
ATOM 722 N N . ARG A 1 87 ? 18.406 -4.065 -28.148 1.00 84.50 87 ARG A N 1
ATOM 723 C CA . ARG A 1 87 ? 18.859 -4.955 -27.067 1.00 84.50 87 ARG A CA 1
ATOM 724 C C . ARG A 1 87 ? 19.962 -5.893 -27.551 1.00 84.50 87 ARG A C 1
ATOM 726 O O . ARG A 1 87 ? 20.982 -6.003 -26.872 1.00 84.50 87 ARG A O 1
ATOM 733 N N . GLN A 1 88 ? 19.793 -6.501 -28.725 1.00 83.00 88 GLN A N 1
ATOM 734 C CA . GLN A 1 88 ? 20.793 -7.366 -29.351 1.00 83.00 88 GLN A CA 1
ATOM 735 C C . GLN A 1 88 ? 22.065 -6.587 -29.713 1.00 83.00 88 GLN A C 1
ATOM 737 O O . GLN A 1 88 ? 23.163 -7.061 -29.440 1.00 83.00 88 GLN A O 1
ATOM 742 N N . GLU A 1 89 ? 21.952 -5.364 -30.235 1.00 80.56 89 GLU A N 1
ATOM 743 C CA . GLU A 1 89 ? 23.096 -4.492 -30.529 1.00 80.56 89 GLU A CA 1
ATOM 744 C C . GLU A 1 89 ? 23.808 -4.036 -29.244 1.00 80.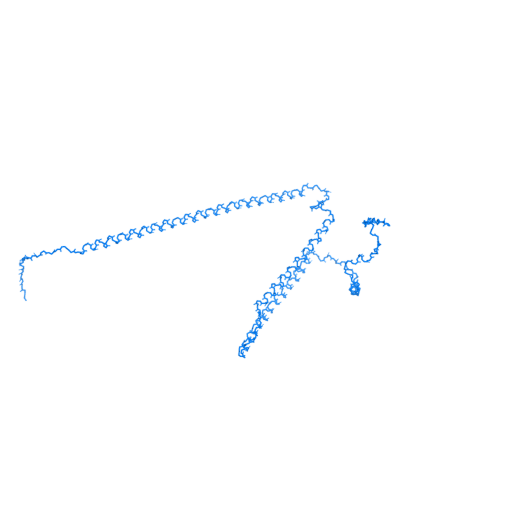56 89 GLU A C 1
ATOM 746 O O . GLU A 1 89 ? 25.036 -4.086 -29.153 1.00 80.56 89 GLU A O 1
ATOM 751 N N . ALA A 1 90 ? 23.059 -3.680 -28.194 1.00 77.62 90 ALA A N 1
ATOM 752 C CA . ALA A 1 90 ? 23.616 -3.360 -26.882 1.00 77.62 90 ALA A CA 1
ATOM 753 C C . ALA A 1 90 ? 24.297 -4.572 -26.223 1.00 77.62 90 ALA A C 1
ATOM 755 O O . ALA A 1 90 ? 25.262 -4.411 -25.469 1.00 77.62 90 ALA A O 1
ATOM 756 N N . GLU A 1 91 ? 23.815 -5.787 -26.480 1.00 78.62 91 GLU A N 1
ATOM 757 C CA . GLU A 1 91 ? 24.425 -7.027 -26.006 1.00 78.62 91 GLU A CA 1
ATOM 758 C C . GLU A 1 91 ? 25.665 -7.412 -26.827 1.00 78.62 91 GLU A C 1
ATOM 760 O O . GLU A 1 91 ? 26.710 -7.720 -26.250 1.00 78.62 91 GLU A O 1
ATOM 765 N N . ALA A 1 92 ? 25.616 -7.287 -28.154 1.00 76.44 92 ALA A N 1
ATOM 766 C CA . ALA A 1 92 ? 26.755 -7.495 -29.046 1.00 76.44 92 ALA A CA 1
ATOM 767 C C . ALA A 1 92 ? 27.886 -6.492 -28.758 1.00 76.44 92 ALA A C 1
ATOM 769 O O . ALA A 1 92 ? 29.048 -6.886 -28.628 1.00 76.44 92 ALA A O 1
ATOM 770 N N . SER A 1 93 ? 27.545 -5.223 -28.517 1.00 68.69 93 SER A N 1
ATOM 771 C CA . SER A 1 93 ? 28.475 -4.178 -28.068 1.00 68.69 93 SER A CA 1
ATOM 772 C C . SER A 1 93 ? 29.098 -4.490 -26.697 1.00 68.69 93 SER A C 1
ATOM 774 O O . SER A 1 93 ? 30.263 -4.175 -26.441 1.00 68.69 93 SER A O 1
ATOM 776 N N . LYS A 1 94 ? 28.377 -5.188 -25.804 1.00 63.41 94 LYS A N 1
ATOM 777 C CA . LYS A 1 94 ? 28.948 -5.698 -24.542 1.00 63.41 94 LYS A CA 1
ATOM 778 C C . LYS A 1 94 ? 29.889 -6.888 -24.761 1.00 63.41 94 LYS A C 1
ATOM 780 O O . LYS A 1 94 ? 30.833 -7.027 -23.982 1.00 63.41 94 LYS A O 1
ATOM 785 N N . LYS A 1 95 ? 29.649 -7.722 -25.781 1.00 61.06 95 LYS A N 1
ATOM 786 C CA . LYS A 1 95 ? 30.369 -8.985 -26.038 1.00 61.06 95 LYS A CA 1
ATOM 787 C C . LYS A 1 95 ? 31.626 -8.816 -26.906 1.00 61.06 95 LYS A C 1
ATOM 789 O O . LYS A 1 95 ? 32.597 -9.526 -26.679 1.00 61.06 95 LYS A O 1
ATOM 794 N N . GLN A 1 96 ? 31.676 -7.829 -27.808 1.00 55.97 96 GLN A N 1
ATOM 795 C CA . GLN A 1 96 ? 32.866 -7.508 -28.625 1.00 55.97 96 GLN A CA 1
ATOM 796 C C . GLN A 1 96 ? 34.020 -6.822 -27.859 1.00 55.97 96 GLN A C 1
ATOM 798 O O . GLN A 1 96 ? 35.048 -6.474 -28.443 1.00 55.97 96 GLN A O 1
ATOM 803 N N . ARG A 1 97 ? 33.909 -6.615 -26.542 1.00 51.25 97 ARG A N 1
ATOM 804 C CA . ARG A 1 97 ? 34.972 -5.963 -25.761 1.00 51.25 97 ARG A CA 1
ATOM 805 C C . ARG A 1 97 ? 36.039 -6.983 -25.354 1.00 51.25 97 ARG A C 1
ATOM 807 O O . ARG A 1 97 ? 35.760 -7.910 -24.601 1.00 51.25 97 ARG A O 1
ATOM 814 N N . LYS A 1 98 ? 37.268 -6.771 -25.842 1.00 53.16 98 LYS A N 1
ATOM 815 C CA . LYS A 1 98 ? 38.470 -7.587 -25.583 1.00 53.16 98 LYS A CA 1
ATOM 816 C C . LYS A 1 98 ? 38.652 -7.911 -24.082 1.00 53.16 98 LYS A C 1
ATOM 818 O O . LYS A 1 98 ? 38.469 -7.014 -23.249 1.00 53.16 98 LYS A O 1
ATOM 823 N N . PRO A 1 99 ? 39.074 -9.139 -23.718 1.00 46.94 99 PRO A N 1
ATOM 824 C CA . PRO A 1 99 ? 39.333 -9.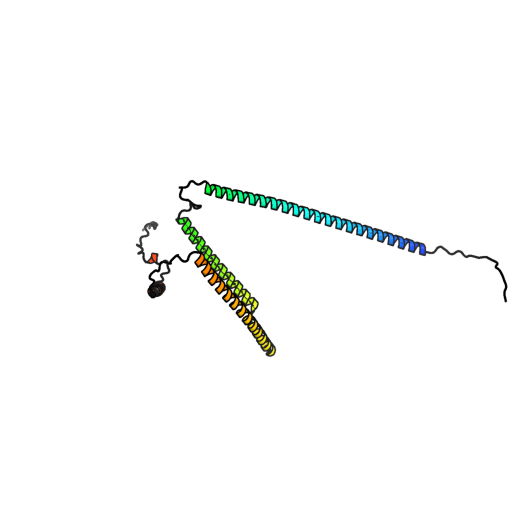506 -22.330 1.00 46.94 99 PRO A CA 1
ATOM 825 C C . PRO A 1 99 ? 40.589 -8.767 -21.845 1.00 46.94 99 PRO A C 1
ATOM 827 O O . PRO A 1 99 ? 41.700 -9.086 -22.247 1.00 46.94 99 PRO A O 1
ATOM 830 N N . GLY A 1 100 ? 40.416 -7.722 -21.028 1.00 56.56 100 GLY A N 1
ATOM 831 C CA . GLY A 1 100 ? 41.544 -7.000 -20.417 1.00 56.56 100 GLY A CA 1
ATOM 832 C C . GLY A 1 100 ? 41.305 -5.527 -20.080 1.00 56.56 100 GLY A C 1
ATOM 833 O O . GLY A 1 100 ? 41.985 -4.983 -19.212 1.00 56.56 100 GLY A O 1
ATOM 834 N N . GLN A 1 101 ? 40.314 -4.858 -20.679 1.00 56.03 101 GLN A N 1
ATOM 835 C CA . GLN A 1 101 ? 39.982 -3.486 -20.280 1.00 56.03 101 GLN A CA 1
ATOM 836 C C . GLN A 1 101 ? 39.019 -3.478 -19.087 1.00 56.03 101 GLN A C 1
ATOM 838 O O . GLN A 1 101 ? 37.846 -3.838 -19.199 1.00 56.03 101 GLN A O 1
ATOM 843 N N . LYS A 1 102 ? 39.516 -3.024 -17.928 1.00 53.00 102 LYS A N 1
ATOM 844 C CA . LYS A 1 102 ? 38.705 -2.731 -16.737 1.00 53.00 102 LYS A CA 1
ATOM 845 C C . LYS A 1 102 ? 37.491 -1.895 -17.147 1.00 53.00 102 LYS A C 1
ATOM 847 O O . LYS A 1 102 ? 37.628 -0.793 -17.674 1.00 53.00 102 LYS A O 1
ATOM 852 N N . ARG A 1 103 ? 36.296 -2.431 -16.888 1.00 52.47 103 ARG A N 1
ATOM 853 C CA . ARG A 1 103 ? 35.005 -1.788 -17.143 1.00 52.47 103 ARG A CA 1
ATOM 854 C C . ARG A 1 103 ? 34.989 -0.364 -16.573 1.00 52.47 103 ARG A C 1
ATOM 856 O O . ARG A 1 103 ? 34.706 -0.170 -15.394 1.00 52.47 103 ARG A O 1
ATOM 863 N N . ARG A 1 104 ? 35.145 0.655 -17.421 1.00 56.19 104 ARG A N 1
ATOM 864 C CA . ARG A 1 104 ? 34.413 1.911 -17.217 1.00 56.19 104 ARG A CA 1
ATOM 865 C C . ARG A 1 104 ? 32.962 1.606 -17.590 1.00 56.19 104 ARG A C 1
ATOM 867 O O . ARG A 1 104 ? 32.550 1.791 -18.729 1.00 56.19 104 ARG A O 1
ATOM 874 N N . GLY A 1 105 ? 32.238 0.975 -16.661 1.00 50.97 105 GLY A N 1
ATOM 875 C CA . GLY A 1 105 ? 30.798 0.746 -16.792 1.00 50.97 105 GLY A CA 1
ATOM 876 C C . GLY A 1 105 ? 30.066 2.075 -16.973 1.00 50.97 105 GLY A C 1
ATOM 877 O O . GLY A 1 105 ? 30.628 3.119 -16.645 1.00 50.97 105 GLY A O 1
ATOM 878 N N . LEU A 1 106 ? 28.839 2.014 -17.496 1.00 52.12 106 LEU A N 1
ATOM 879 C CA . LEU A 1 106 ? 27.903 3.129 -17.695 1.00 52.12 106 LEU A CA 1
ATOM 880 C C . LEU A 1 106 ? 27.961 4.132 -16.522 1.00 52.12 106 LEU A C 1
ATOM 882 O O . LEU A 1 106 ? 27.344 3.937 -15.478 1.00 52.12 106 LEU A O 1
ATOM 886 N N . GLY A 1 107 ? 28.818 5.147 -16.616 1.00 55.94 107 GLY A N 1
ATOM 887 C CA . GLY A 1 107 ? 29.226 5.874 -15.417 1.00 55.94 107 GLY A CA 1
ATOM 888 C C . GLY A 1 107 ? 30.624 6.456 -15.495 1.00 55.94 107 GLY A C 1
ATOM 889 O O . GLY A 1 107 ? 31.417 6.253 -14.573 1.00 55.94 107 GLY A O 1
ATOM 890 N N . GLY A 1 108 ? 30.876 7.253 -16.537 1.00 58.44 108 GLY A N 1
ATOM 891 C CA . GLY A 1 108 ? 31.919 8.287 -16.537 1.00 58.44 108 GLY A CA 1
ATOM 892 C C . GLY A 1 108 ? 31.684 9.396 -15.496 1.00 58.44 108 GLY A C 1
ATOM 893 O O . GLY A 1 108 ? 32.442 10.354 -15.428 1.00 58.44 108 GLY A O 1
ATOM 894 N N . LEU A 1 109 ? 30.649 9.271 -14.659 1.00 67.44 109 LEU A N 1
ATOM 895 C CA . LEU A 1 109 ? 30.475 10.058 -13.446 1.00 67.44 109 LEU A CA 1
ATOM 896 C C . LEU A 1 109 ? 31.648 9.797 -12.491 1.00 67.44 109 LEU A C 1
ATOM 898 O O . LEU A 1 109 ? 31.918 8.645 -12.129 1.00 67.44 109 LEU A O 1
ATOM 902 N N . SER A 1 110 ? 32.307 10.879 -12.063 1.00 84.38 110 SER A N 1
ATOM 903 C CA . SER A 1 110 ? 33.293 10.858 -10.977 1.00 84.38 110 SER A CA 1
ATOM 904 C C . SER A 1 110 ? 32.742 10.084 -9.772 1.00 84.38 110 SER A C 1
ATOM 906 O O . SER A 1 110 ? 31.534 10.092 -9.507 1.00 84.38 110 SER A O 1
ATOM 908 N N . LYS A 1 111 ? 33.629 9.416 -9.024 1.00 84.06 111 LYS A N 1
ATOM 909 C CA . LYS A 1 111 ? 33.299 8.698 -7.778 1.00 84.06 111 LYS A CA 1
ATOM 910 C C . LYS A 1 111 ? 32.459 9.569 -6.832 1.00 84.06 111 LYS A C 1
ATOM 912 O O . LYS A 1 111 ? 31.554 9.066 -6.170 1.00 84.06 111 LYS A O 1
ATOM 917 N N . GLU A 1 112 ? 32.720 10.871 -6.839 1.00 82.62 112 GLU A N 1
ATOM 918 C CA . GLU A 1 112 ? 31.987 11.889 -6.092 1.00 82.62 112 GLU A CA 1
ATOM 919 C C . GLU A 1 112 ? 30.536 12.057 -6.566 1.00 82.62 112 GLU A C 1
ATOM 921 O O . GLU A 1 112 ? 29.609 11.923 -5.768 1.00 82.62 112 GLU A O 1
ATOM 926 N N . LYS A 1 113 ? 30.311 12.209 -7.878 1.00 85.94 113 LYS A N 1
ATOM 927 C CA . LYS A 1 113 ? 28.960 12.322 -8.455 1.00 85.94 113 LYS A CA 1
ATOM 928 C C . LYS A 1 113 ? 28.118 11.063 -8.211 1.00 85.94 113 LYS A C 1
ATOM 930 O O . LYS A 1 113 ? 26.929 11.163 -7.928 1.00 85.94 113 LYS A O 1
ATOM 935 N N . LYS A 1 114 ? 28.725 9.868 -8.246 1.00 87.38 114 LYS A N 1
ATOM 936 C CA . LYS A 1 114 ? 28.035 8.605 -7.905 1.00 87.38 114 LYS A CA 1
ATOM 937 C C . LYS A 1 114 ? 27.613 8.546 -6.434 1.00 87.38 114 LYS A C 1
ATOM 939 O O . LYS A 1 114 ? 26.532 8.045 -6.131 1.00 87.38 114 LYS A O 1
ATOM 944 N N . ARG A 1 115 ? 28.448 9.053 -5.520 1.00 86.69 115 ARG A N 1
ATOM 945 C CA . ARG A 1 115 ? 28.123 9.132 -4.088 1.00 86.69 115 ARG A CA 1
ATOM 946 C C . ARG A 1 115 ? 26.969 10.102 -3.839 1.00 86.69 115 ARG A C 1
ATOM 948 O O . ARG A 1 115 ? 26.032 9.731 -3.137 1.00 86.69 115 ARG A O 1
ATOM 955 N N . MET A 1 116 ? 27.017 11.286 -4.451 1.00 88.94 116 MET A N 1
ATOM 956 C CA . MET A 1 116 ? 25.947 12.283 -4.360 1.00 88.94 116 MET A CA 1
ATOM 957 C C . MET A 1 116 ? 24.628 11.736 -4.916 1.00 88.94 116 MET A C 1
ATOM 959 O O . MET A 1 116 ? 23.601 11.822 -4.255 1.00 88.94 116 MET A O 1
ATOM 963 N N . LEU A 1 117 ? 24.663 11.066 -6.071 1.00 90.56 117 LEU A N 1
ATOM 964 C CA . LEU A 1 117 ? 23.476 10.441 -6.651 1.00 90.56 117 LEU A CA 1
ATOM 965 C C . LEU A 1 117 ? 22.882 9.356 -5.740 1.00 90.56 117 LEU A C 1
ATOM 967 O O . LEU A 1 117 ? 21.675 9.334 -5.529 1.00 90.56 117 LEU A O 1
ATOM 971 N N . LYS A 1 118 ? 23.710 8.483 -5.149 1.00 92.19 118 LYS A N 1
ATOM 972 C CA . LYS A 1 118 ? 23.236 7.477 -4.182 1.00 92.19 118 LYS A CA 1
ATOM 973 C C . LYS A 1 118 ? 22.566 8.130 -2.969 1.00 92.19 118 LYS A C 1
ATOM 975 O O . LYS A 1 118 ? 21.548 7.629 -2.500 1.00 92.19 118 LYS A O 1
ATOM 980 N N . GLN A 1 119 ? 23.133 9.227 -2.468 1.00 91.56 119 GLN A N 1
ATOM 981 C CA . GLN A 1 119 ? 22.554 9.982 -1.360 1.00 91.56 119 GLN A CA 1
ATOM 982 C C . GLN A 1 119 ? 21.193 10.575 -1.739 1.00 91.56 119 GLN A C 1
ATOM 984 O O . GLN A 1 119 ? 20.241 10.380 -0.991 1.00 91.56 119 GLN A O 1
ATOM 989 N N . LEU A 1 120 ? 21.083 11.204 -2.912 1.00 93.75 120 LEU A N 1
ATOM 990 C CA . LEU A 1 120 ? 19.821 11.758 -3.412 1.00 93.75 120 LEU A CA 1
ATOM 991 C C . LEU A 1 120 ? 18.757 10.673 -3.614 1.00 93.75 120 LEU A C 1
ATOM 993 O O . LEU A 1 120 ? 17.607 10.866 -3.237 1.00 93.75 120 LEU A O 1
ATOM 997 N N . ILE A 1 121 ? 19.133 9.508 -4.149 1.00 94.50 121 ILE A N 1
ATOM 998 C CA . ILE A 1 121 ? 18.212 8.373 -4.308 1.00 94.50 121 ILE A CA 1
ATOM 999 C C . ILE A 1 121 ? 17.720 7.882 -2.944 1.00 94.50 121 ILE A C 1
ATOM 1001 O O . ILE A 1 121 ? 16.530 7.642 -2.780 1.00 94.50 121 ILE A O 1
ATOM 1005 N N . MET A 1 122 ? 18.608 7.752 -1.955 1.00 94.12 122 MET A N 1
ATOM 1006 C CA . MET A 1 122 ? 18.234 7.302 -0.612 1.00 94.12 122 MET A CA 1
ATOM 1007 C C . MET A 1 122 ? 17.354 8.328 0.118 1.00 94.12 122 MET A C 1
ATOM 1009 O O . MET A 1 122 ? 16.407 7.936 0.792 1.00 94.12 122 MET A O 1
ATOM 1013 N N . GLN A 1 123 ? 17.635 9.626 -0.046 1.00 94.31 123 GLN A N 1
ATOM 1014 C CA . GLN A 1 123 ? 16.807 10.716 0.481 1.00 94.31 123 GLN A CA 1
ATOM 1015 C C . GLN A 1 123 ? 15.416 10.703 -0.156 1.00 94.31 123 GLN A C 1
ATOM 1017 O O . GLN A 1 123 ? 14.424 10.624 0.563 1.00 94.31 123 GLN A O 1
ATOM 1022 N N . LYS A 1 124 ? 15.339 10.648 -1.490 1.00 96.06 124 LYS A N 1
ATOM 1023 C CA . LYS A 1 124 ? 14.068 10.559 -2.217 1.00 96.06 124 LYS A CA 1
ATOM 1024 C C . LYS A 1 124 ? 13.282 9.297 -1.850 1.00 96.06 124 LYS A C 1
ATOM 1026 O O . LYS A 1 124 ? 12.074 9.362 -1.666 1.00 96.06 124 LYS A O 1
ATOM 1031 N N . ALA A 1 125 ? 13.948 8.151 -1.703 1.00 95.44 125 ALA A N 1
ATOM 1032 C CA . ALA A 1 125 ? 13.302 6.914 -1.266 1.00 95.44 125 ALA A CA 1
ATOM 1033 C C . ALA A 1 125 ? 12.734 7.036 0.159 1.00 95.44 125 ALA A C 1
ATOM 1035 O O . ALA A 1 125 ? 11.621 6.584 0.416 1.00 95.44 125 ALA A O 1
ATOM 1036 N N . ALA A 1 126 ? 13.463 7.679 1.077 1.00 94.75 126 ALA A N 1
ATOM 1037 C CA . ALA A 1 126 ? 12.979 7.927 2.433 1.00 94.75 126 ALA A CA 1
ATOM 1038 C C . ALA A 1 126 ? 11.770 8.879 2.453 1.00 94.75 126 ALA A C 1
ATOM 1040 O O . ALA A 1 126 ? 10.818 8.645 3.197 1.00 94.75 126 ALA A O 1
ATOM 1041 N N . GLU A 1 127 ? 11.786 9.922 1.622 1.00 95.38 127 GLU A N 1
ATOM 1042 C CA . GLU A 1 127 ? 10.657 10.840 1.451 1.00 95.38 127 GLU A CA 1
ATOM 1043 C C . GLU A 1 127 ? 9.423 10.122 0.905 1.00 95.38 127 GLU A C 1
ATOM 1045 O O . GLU A 1 127 ? 8.342 10.273 1.472 1.00 95.38 127 GLU A O 1
ATOM 1050 N N . ILE A 1 128 ? 9.587 9.290 -0.130 1.00 95.38 128 ILE A N 1
ATOM 1051 C CA . ILE A 1 128 ? 8.500 8.485 -0.701 1.00 95.38 128 ILE A CA 1
ATOM 1052 C C . ILE A 1 128 ? 7.920 7.547 0.360 1.00 95.38 128 ILE A C 1
ATOM 1054 O O . ILE A 1 128 ? 6.716 7.585 0.588 1.00 95.38 128 ILE A O 1
ATOM 1058 N N . MET A 1 129 ? 8.755 6.799 1.091 1.00 93.69 129 MET A N 1
ATOM 1059 C CA . MET A 1 129 ? 8.270 5.903 2.150 1.00 93.69 129 MET A CA 1
ATOM 1060 C C . MET A 1 129 ? 7.514 6.648 3.260 1.00 93.69 129 MET A C 1
ATOM 1062 O O . MET A 1 129 ? 6.528 6.143 3.796 1.00 93.69 129 MET A O 1
ATOM 1066 N N . LYS A 1 130 ? 7.955 7.859 3.627 1.00 95.56 130 LYS A N 1
ATOM 1067 C CA . LYS A 1 130 ? 7.253 8.683 4.623 1.00 95.56 130 LYS A CA 1
ATOM 1068 C C . LYS A 1 130 ? 5.925 9.212 4.077 1.00 95.56 130 LYS A C 1
ATOM 1070 O O . LYS A 1 130 ? 4.935 9.218 4.805 1.00 95.56 130 LYS A O 1
ATOM 1075 N N . ALA A 1 131 ? 5.904 9.656 2.822 1.00 96.31 131 ALA A N 1
ATOM 1076 C CA . ALA A 1 131 ? 4.702 10.148 2.163 1.00 96.31 131 ALA A CA 1
ATOM 1077 C C . ALA A 1 131 ? 3.663 9.034 1.969 1.00 96.31 131 ALA A C 1
ATOM 1079 O O . ALA A 1 131 ? 2.487 9.256 2.237 1.00 96.31 131 ALA A O 1
ATOM 1080 N N . GLU A 1 132 ? 4.085 7.834 1.570 1.00 95.50 132 GLU A N 1
ATOM 1081 C CA . GLU A 1 132 ? 3.220 6.655 1.456 1.00 95.50 132 GLU A CA 1
ATOM 1082 C C . GLU A 1 132 ? 2.633 6.263 2.807 1.00 95.50 132 GLU A C 1
ATOM 1084 O O . GLU A 1 132 ? 1.417 6.146 2.915 1.00 95.50 132 GLU A O 1
ATOM 1089 N N . ARG A 1 133 ? 3.456 6.190 3.863 1.00 93.56 133 ARG A N 1
ATOM 1090 C CA . ARG A 1 133 ? 2.960 5.929 5.222 1.00 93.56 133 ARG A CA 1
ATOM 1091 C C . ARG A 1 133 ? 1.926 6.963 5.664 1.00 93.56 133 ARG A C 1
ATOM 1093 O O . ARG A 1 133 ? 0.936 6.604 6.290 1.00 93.56 133 ARG A O 1
ATOM 1100 N N . LYS A 1 134 ? 2.146 8.247 5.353 1.00 95.50 134 LYS A N 1
ATOM 1101 C CA . LYS A 1 134 ? 1.187 9.309 5.684 1.00 95.50 134 LYS A CA 1
ATOM 1102 C C . LYS A 1 134 ? -0.130 9.119 4.930 1.00 95.50 134 LYS A C 1
ATOM 1104 O O . LYS A 1 134 ? -1.179 9.171 5.554 1.00 95.50 134 LYS A O 1
ATOM 1109 N N . LYS A 1 135 ? -0.074 8.844 3.624 1.00 96.50 135 LYS A N 1
ATOM 1110 C CA . LYS A 1 135 ? -1.265 8.576 2.802 1.00 96.50 135 LYS A CA 1
ATOM 1111 C C . LYS A 1 135 ? -2.023 7.338 3.272 1.00 96.50 135 LYS A C 1
ATOM 1113 O O . LYS A 1 135 ? -3.244 7.330 3.262 1.00 96.50 135 LYS A O 1
ATOM 1118 N N . GLU A 1 136 ? -1.315 6.284 3.659 1.00 96.06 136 GLU A N 1
ATOM 1119 C CA . GLU A 1 136 ? -1.932 5.067 4.185 1.00 96.06 136 GLU A CA 1
ATOM 1120 C C . GLU A 1 136 ? -2.590 5.308 5.546 1.00 96.06 136 GLU A C 1
ATOM 1122 O O . GLU A 1 136 ? -3.705 4.845 5.770 1.00 96.06 136 GLU A O 1
ATOM 1127 N N . GLN A 1 137 ? -1.962 6.107 6.414 1.00 95.06 137 GLN A N 1
ATOM 1128 C CA . GLN A 1 137 ? -2.581 6.539 7.664 1.00 95.06 137 GLN A CA 1
ATOM 1129 C C . GLN A 1 137 ? -3.825 7.404 7.413 1.00 95.06 137 GLN A C 1
ATOM 1131 O O . GLN A 1 137 ? -4.859 7.138 8.008 1.00 95.06 137 GLN A O 1
ATOM 1136 N N . GLU A 1 138 ? -3.768 8.370 6.492 1.00 96.00 138 GLU A N 1
ATOM 1137 C CA . GLU A 1 138 ? -4.925 9.199 6.116 1.00 96.00 138 GLU A CA 1
ATOM 1138 C C . GLU A 1 138 ? -6.083 8.340 5.582 1.00 96.00 138 GLU A C 1
ATOM 1140 O O . GLU A 1 138 ? -7.219 8.509 6.015 1.00 96.00 138 GLU A O 1
ATOM 1145 N N . LYS A 1 139 ? -5.798 7.357 4.716 1.00 96.31 139 LYS A N 1
ATOM 1146 C CA . LYS A 1 139 ? -6.800 6.390 4.231 1.00 96.31 139 LYS A CA 1
ATOM 1147 C C . LYS A 1 139 ? -7.375 5.534 5.355 1.00 96.31 139 LYS A C 1
ATOM 1149 O O . LYS A 1 139 ? -8.570 5.251 5.361 1.00 96.31 139 LYS A O 1
ATOM 1154 N N . ARG A 1 140 ? -6.535 5.096 6.297 1.00 95.19 140 ARG A N 1
ATOM 1155 C CA . ARG A 1 140 ? -6.978 4.345 7.475 1.00 95.19 140 ARG A CA 1
ATOM 1156 C C . ARG A 1 140 ? -7.903 5.199 8.337 1.00 95.19 140 ARG A C 1
ATOM 1158 O O . ARG A 1 140 ? -8.947 4.710 8.756 1.00 95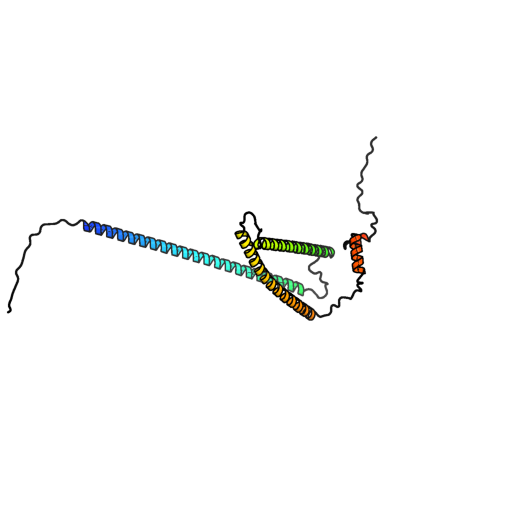.19 140 ARG A O 1
ATOM 1165 N N . ASP A 1 141 ? -7.543 6.454 8.572 1.00 93.88 141 ASP A N 1
ATOM 1166 C CA . ASP A 1 141 ? -8.330 7.388 9.375 1.00 93.88 141 ASP A CA 1
ATOM 1167 C C . ASP A 1 141 ? -9.662 7.721 8.685 1.00 93.88 141 ASP A C 1
ATOM 1169 O O . ASP A 1 141 ? -10.709 7.725 9.332 1.00 93.88 141 ASP A O 1
ATOM 1173 N N . GLU A 1 142 ? -9.655 7.916 7.364 1.00 94.56 142 GLU A N 1
ATOM 1174 C CA . GLU A 1 142 ? -10.859 8.103 6.549 1.00 94.56 142 GLU A CA 1
ATOM 1175 C C . GLU A 1 142 ? -11.769 6.867 6.587 1.00 94.56 142 GLU A C 1
ATOM 1177 O O . GLU A 1 142 ? -12.974 6.987 6.820 1.00 94.56 142 GLU A O 1
ATOM 1182 N N . TYR A 1 143 ? -11.197 5.667 6.455 1.00 94.00 143 TYR A N 1
ATOM 1183 C CA . TYR A 1 143 ? -11.938 4.414 6.570 1.00 94.00 143 TYR A CA 1
ATOM 1184 C C . TYR A 1 143 ? -12.588 4.269 7.950 1.00 94.00 143 TYR A C 1
ATOM 1186 O O . TYR A 1 143 ? -13.791 4.017 8.036 1.00 94.00 143 TYR A O 1
ATOM 1194 N N . VAL A 1 144 ? -11.835 4.493 9.030 1.00 91.88 144 VAL A N 1
ATOM 1195 C CA . VAL A 1 144 ? -12.357 4.436 10.405 1.00 91.88 144 VAL A CA 1
ATOM 1196 C C . VAL A 1 144 ? -13.469 5.466 10.606 1.00 91.88 144 VAL A C 1
ATOM 1198 O O . VAL A 1 144 ? -14.524 5.130 11.148 1.00 91.88 144 VAL A O 1
ATOM 1201 N N . ARG A 1 145 ? -13.281 6.693 10.106 1.00 91.19 145 ARG A N 1
ATOM 1202 C CA . ARG A 1 145 ? -14.292 7.754 10.168 1.00 91.19 145 ARG A CA 1
ATOM 1203 C C . ARG A 1 145 ? -15.571 7.368 9.426 1.00 91.19 145 ARG A C 1
ATOM 1205 O O . ARG A 1 145 ? -16.653 7.616 9.948 1.00 91.19 145 ARG A O 1
ATOM 1212 N N . SER A 1 146 ? -15.456 6.740 8.255 1.00 90.25 146 SER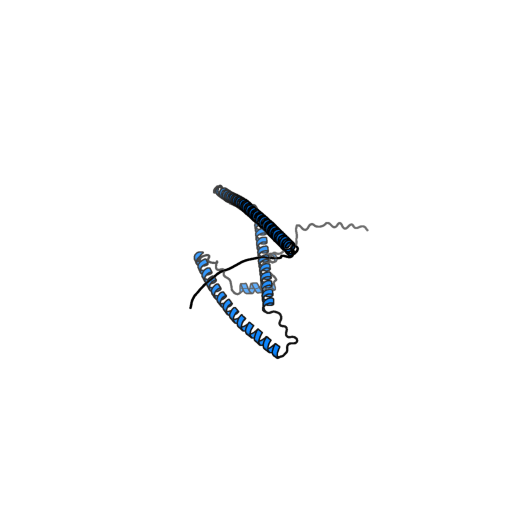 A N 1
ATOM 1213 C CA . SER A 1 146 ? -16.610 6.263 7.480 1.00 90.25 146 SER A CA 1
ATOM 1214 C C . SER A 1 146 ? -17.342 5.097 8.154 1.00 90.25 146 SER A C 1
ATOM 1216 O O . SER A 1 146 ? -18.564 5.011 8.068 1.00 90.25 146 SER A O 1
ATOM 1218 N N . LYS A 1 147 ? -16.611 4.208 8.841 1.00 88.00 147 LYS A N 1
ATOM 1219 C CA . LYS A 1 147 ? -17.166 2.994 9.452 1.00 88.00 147 LYS A CA 1
ATOM 1220 C C . LYS A 1 147 ? -17.863 3.240 10.782 1.00 88.00 147 LYS A C 1
ATOM 1222 O O . LYS A 1 147 ? -18.907 2.646 11.021 1.00 88.00 147 LYS A O 1
ATOM 1227 N N . ILE A 1 148 ? -17.287 4.076 11.642 1.00 84.50 148 ILE A N 1
ATOM 1228 C CA . ILE A 1 148 ? -17.816 4.320 12.993 1.00 84.50 148 ILE A CA 1
ATOM 1229 C C . ILE A 1 148 ? -18.741 5.546 13.005 1.00 84.50 148 ILE A C 1
ATOM 1231 O O . ILE A 1 148 ? -19.725 5.571 13.742 1.00 84.50 148 ILE A O 1
ATOM 1235 N N . GLY A 1 149 ? -18.469 6.543 12.155 1.00 83.38 149 GLY A N 1
ATOM 1236 C CA . GLY A 1 149 ? -19.186 7.816 12.164 1.00 83.38 149 GLY A CA 1
ATOM 1237 C C . GLY A 1 149 ? -18.992 8.601 13.467 1.00 83.38 149 GLY A C 1
ATOM 1238 O O . GLY A 1 149 ? -18.251 8.205 14.367 1.00 83.38 149 GLY A O 1
ATOM 1239 N N . THR A 1 150 ? -19.648 9.755 13.571 1.00 85.88 150 THR A N 1
ATOM 1240 C CA . THR A 1 150 ? -19.721 10.527 14.819 1.00 85.88 150 THR A CA 1
ATOM 1241 C C . THR A 1 150 ? -20.929 10.076 15.631 1.00 85.88 150 THR A C 1
ATOM 1243 O O . THR A 1 150 ? -22.038 9.981 15.100 1.00 85.88 150 THR A O 1
ATOM 1246 N N . LEU A 1 151 ? -20.733 9.807 16.921 1.00 84.62 151 LEU A N 1
ATOM 1247 C CA . LEU A 1 151 ? -21.823 9.425 17.811 1.00 84.62 151 LEU A CA 1
ATOM 1248 C C . LEU A 1 151 ? -22.596 10.675 18.252 1.00 84.62 151 LEU A C 1
ATOM 1250 O O . LEU A 1 151 ? -22.117 11.432 19.090 1.00 84.62 151 LEU A O 1
ATOM 1254 N N . ASN A 1 152 ? -23.791 10.871 17.696 1.00 83.12 152 ASN A N 1
ATOM 1255 C CA . ASN A 1 152 ? -24.696 11.948 18.097 1.00 83.12 152 ASN A CA 1
ATOM 1256 C C . ASN A 1 152 ? -25.708 11.403 19.108 1.00 83.12 152 ASN A C 1
ATOM 1258 O O . ASN A 1 152 ? -26.437 10.459 18.796 1.00 83.12 152 ASN A O 1
ATOM 1262 N N . LEU A 1 153 ? -25.730 11.985 20.308 1.00 85.25 153 LEU A N 1
ATOM 1263 C CA . LEU A 1 153 ? -26.617 11.582 21.407 1.00 85.25 153 LEU A CA 1
ATOM 1264 C C . LEU A 1 153 ? -27.657 12.659 21.769 1.00 85.25 153 LEU A C 1
ATOM 1266 O O . LEU A 1 153 ? -28.513 12.420 22.619 1.00 85.25 153 LEU A O 1
ATOM 1270 N N . ASP A 1 154 ? -27.601 13.827 21.129 1.00 86.94 154 ASP A N 1
ATOM 1271 C CA . ASP A 1 154 ? -28.430 14.974 21.494 1.00 86.94 154 ASP A CA 1
ATOM 1272 C C . ASP A 1 154 ? -29.892 14.779 21.076 1.00 86.94 154 ASP A C 1
ATOM 1274 O O . ASP A 1 154 ? -30.196 14.493 19.917 1.00 86.94 154 ASP A O 1
ATOM 1278 N N . GLY A 1 155 ? -30.807 14.961 22.032 1.00 85.38 155 GLY A N 1
ATOM 1279 C CA . GLY A 1 155 ? -32.252 14.940 21.793 1.00 85.38 155 GLY A CA 1
ATOM 1280 C C . GLY A 1 155 ? -32.880 13.551 21.634 1.00 85.38 155 GLY A C 1
ATOM 1281 O O . GLY A 1 155 ? -34.027 13.467 21.197 1.00 85.38 155 GLY A O 1
ATOM 1282 N N . LEU A 1 156 ? -32.171 12.465 21.969 1.00 88.31 156 LEU A N 1
ATOM 1283 C CA . LEU A 1 156 ? -32.755 11.120 21.956 1.00 88.31 156 LEU A CA 1
ATOM 1284 C C . LEU A 1 156 ? -33.587 10.846 23.219 1.00 88.31 156 LEU A C 1
ATOM 1286 O O . LEU A 1 156 ? -33.157 11.127 24.334 1.00 88.31 156 LEU A O 1
ATOM 1290 N N . ASP A 1 157 ? -34.753 10.229 23.023 1.00 91.81 157 ASP A N 1
ATOM 1291 C CA . ASP A 1 157 ? -35.588 9.667 24.092 1.00 91.81 157 ASP A CA 1
ATOM 1292 C C . ASP A 1 157 ? -34.942 8.415 24.727 1.00 91.81 157 ASP A C 1
ATOM 1294 O O . ASP A 1 157 ? -34.101 7.755 24.107 1.00 91.81 157 ASP A O 1
ATOM 1298 N N . GLU A 1 158 ? -35.356 8.036 25.941 1.00 90.44 158 GLU A N 1
ATOM 1299 C CA . GLU A 1 158 ? -34.777 6.904 26.683 1.00 90.44 158 GLU A CA 1
ATOM 1300 C C . GLU A 1 158 ? -34.863 5.585 25.893 1.00 90.44 158 GLU A C 1
ATOM 1302 O O . GLU A 1 158 ? -33.906 4.803 25.844 1.00 90.44 158 GLU A O 1
ATOM 1307 N N . ASN A 1 159 ? -35.982 5.353 25.202 1.00 92.25 159 ASN A N 1
ATOM 1308 C CA . ASN A 1 159 ? -36.164 4.165 24.366 1.00 92.25 159 ASN A CA 1
ATOM 1309 C C . ASN A 1 159 ? -35.224 4.168 23.151 1.00 92.25 159 ASN A C 1
ATOM 1311 O O . ASN A 1 159 ? -34.630 3.140 22.809 1.00 92.25 159 ASN A O 1
ATOM 1315 N N . ALA A 1 160 ? -35.046 5.332 22.522 1.00 90.88 160 ALA A N 1
ATOM 1316 C CA . ALA A 1 160 ? -34.137 5.501 21.394 1.00 90.88 160 ALA A CA 1
ATOM 1317 C C . ALA A 1 160 ? -32.674 5.300 21.825 1.00 90.88 160 ALA A C 1
ATOM 1319 O O . ALA A 1 160 ? -31.899 4.657 21.112 1.00 90.88 160 ALA A O 1
ATOM 1320 N N . LEU A 1 161 ? -32.315 5.763 23.026 1.00 91.81 161 LEU A N 1
ATOM 1321 C CA . LEU A 1 161 ? -30.989 5.572 23.603 1.00 91.81 161 LEU A CA 1
ATOM 1322 C C . LEU A 1 161 ? -30.698 4.088 23.873 1.00 91.81 161 LEU A C 1
ATOM 1324 O O . LEU A 1 161 ? -29.650 3.583 23.467 1.00 91.81 161 LEU A O 1
ATOM 1328 N N . ARG A 1 162 ? -31.648 3.354 24.471 1.00 93.25 162 ARG A N 1
ATOM 1329 C CA . ARG A 1 162 ? -31.537 1.898 24.692 1.00 93.25 162 ARG A CA 1
ATOM 1330 C C . ARG A 1 162 ? -31.366 1.131 23.378 1.00 93.25 162 ARG A C 1
ATOM 1332 O O . ARG A 1 162 ? -30.496 0.267 23.277 1.00 93.25 162 ARG A O 1
ATOM 1339 N N . SER A 1 163 ? -32.141 1.480 22.348 1.00 93.06 163 SER A N 1
ATOM 1340 C CA . SER A 1 163 ? -31.994 0.886 21.013 1.00 93.06 163 SER A CA 1
ATOM 1341 C C . SER A 1 163 ? -30.612 1.163 20.414 1.00 93.06 163 SER A C 1
ATOM 1343 O O . SER A 1 163 ? -29.994 0.262 19.846 1.00 93.06 163 SER A O 1
ATOM 1345 N N . LYS A 1 164 ? -30.091 2.388 20.559 1.00 91.50 164 LYS A N 1
ATOM 1346 C CA . LYS A 1 164 ? -28.772 2.762 20.034 1.00 91.50 164 LYS A CA 1
ATOM 1347 C C . LYS A 1 164 ? -27.637 1.993 20.714 1.00 91.50 164 LYS A C 1
ATOM 1349 O O . LYS A 1 164 ? -26.725 1.539 20.026 1.00 91.50 164 LYS A O 1
ATOM 1354 N N . VAL A 1 165 ? -27.709 1.802 22.032 1.00 93.19 165 VAL A N 1
ATOM 1355 C CA . VAL A 1 165 ? -26.735 0.997 22.791 1.00 93.19 165 VAL A CA 1
ATOM 1356 C C . VAL A 1 165 ? -26.727 -0.453 22.305 1.00 93.19 165 VAL A C 1
ATOM 1358 O O . VAL A 1 165 ? -25.658 -0.994 22.027 1.00 93.19 165 VAL A O 1
ATOM 1361 N N . ASN A 1 166 ? -27.903 -1.059 22.124 1.00 95.25 166 ASN A N 1
ATOM 1362 C CA . ASN A 1 166 ? -28.006 -2.433 21.627 1.00 95.25 166 ASN A CA 1
ATOM 1363 C C . ASN A 1 166 ? -27.431 -2.582 20.208 1.00 95.25 166 ASN A C 1
ATOM 1365 O O . ASN A 1 166 ? -26.726 -3.549 19.933 1.00 95.25 166 ASN A O 1
ATOM 1369 N N . GLN A 1 167 ? -27.677 -1.608 19.325 1.00 93.00 167 GLN A N 1
ATOM 1370 C CA . GLN A 1 167 ? -27.094 -1.590 17.978 1.00 93.00 167 GLN A CA 1
ATOM 1371 C C . GLN A 1 167 ? -25.562 -1.526 18.015 1.00 93.00 167 GLN A C 1
ATOM 1373 O O . GLN A 1 167 ? -24.906 -2.318 17.346 1.00 93.00 167 GLN A O 1
ATOM 1378 N N . LEU A 1 168 ? -24.989 -0.620 18.814 1.00 92.50 168 LEU A N 1
ATOM 1379 C CA . LEU A 1 168 ? -23.534 -0.492 18.952 1.00 92.50 168 LEU A CA 1
ATOM 1380 C C . LEU A 1 168 ? -22.902 -1.758 19.542 1.00 92.50 168 LEU A C 1
ATOM 1382 O O . LEU A 1 168 ? -21.825 -2.164 19.114 1.00 92.50 168 LEU A O 1
ATOM 1386 N N . HIS A 1 169 ? -23.575 -2.395 20.499 1.00 95.06 169 HIS A N 1
ATOM 1387 C CA . HIS A 1 169 ? -23.114 -3.642 21.101 1.00 95.06 169 HIS A CA 1
ATOM 1388 C C . HIS A 1 169 ? -23.114 -4.806 20.098 1.00 95.06 169 HIS A C 1
ATOM 1390 O O . HIS A 1 169 ? -22.160 -5.580 20.047 1.00 95.06 169 HIS A O 1
ATOM 1396 N N . GLU A 1 170 ? -24.149 -4.923 19.265 1.00 95.56 170 GLU A N 1
ATOM 1397 C CA . GLU A 1 170 ? -24.187 -5.934 18.204 1.00 95.56 170 GLU A CA 1
ATOM 1398 C C . GLU A 1 170 ? -23.098 -5.685 17.147 1.00 95.56 170 GLU A C 1
ATOM 1400 O O . GLU A 1 170 ? -22.395 -6.611 16.746 1.00 95.56 170 GLU A O 1
ATOM 1405 N N . GLN A 1 171 ? -22.880 -4.423 16.759 1.00 92.75 171 GLN A N 1
ATOM 1406 C CA . GLN A 1 171 ? -21.778 -4.052 15.865 1.00 92.75 171 GLN A CA 1
ATOM 1407 C C . GLN A 1 171 ? -20.409 -4.393 16.465 1.00 92.75 171 GLN A C 1
ATOM 1409 O O . GLN A 1 171 ? -19.546 -4.916 15.762 1.00 92.75 171 GLN A O 1
ATOM 1414 N N . LEU A 1 172 ? -20.206 -4.133 17.760 1.00 94.19 172 LEU A N 1
ATOM 1415 C CA . LEU A 1 172 ? -18.975 -4.490 18.465 1.00 94.19 172 LEU A CA 1
ATOM 1416 C C . LEU A 1 172 ? -18.731 -6.001 18.409 1.00 94.19 172 LEU A C 1
ATOM 1418 O O . LEU A 1 172 ? -17.644 -6.422 18.022 1.00 94.19 172 LEU A O 1
ATOM 1422 N N . ARG A 1 173 ? -19.750 -6.809 18.721 1.00 96.12 173 ARG A N 1
ATOM 1423 C CA . ARG A 1 173 ? -19.663 -8.274 18.679 1.00 96.12 173 ARG A CA 1
ATOM 1424 C C . ARG A 1 173 ? -19.241 -8.786 17.297 1.00 96.12 173 ARG A C 1
ATOM 1426 O O . ARG A 1 173 ? -18.404 -9.681 17.204 1.00 96.12 173 ARG A O 1
ATOM 1433 N N . GLN A 1 174 ? -19.800 -8.222 16.228 1.00 95.31 174 GLN A N 1
ATOM 1434 C CA . GLN A 1 174 ? -19.435 -8.589 14.856 1.00 95.31 174 GLN A CA 1
ATOM 1435 C C . GLN A 1 174 ? -17.980 -8.212 14.539 1.00 95.31 174 GLN A C 1
ATOM 1437 O O . GLN A 1 174 ? -17.218 -9.049 14.055 1.00 95.31 174 GLN A O 1
ATOM 1442 N N . LEU A 1 175 ? -17.566 -6.988 14.884 1.00 94.56 175 LEU A N 1
ATOM 1443 C CA . LEU A 1 175 ? -16.196 -6.507 14.673 1.00 94.56 175 LEU A CA 1
ATOM 1444 C C . LEU A 1 175 ? -15.155 -7.299 15.477 1.00 94.56 175 LEU A C 1
ATOM 1446 O O . LEU A 1 175 ? -14.037 -7.496 15.003 1.00 94.56 175 LEU A O 1
ATOM 1450 N N . GLU A 1 176 ? -15.496 -7.766 16.678 1.00 96.06 176 GLU A N 1
ATOM 1451 C CA . GLU A 1 176 ? -14.635 -8.644 17.477 1.00 96.06 176 GLU A CA 1
ATOM 1452 C C . GLU A 1 176 ? -14.411 -10.000 16.797 1.00 96.06 176 GLU A C 1
ATOM 1454 O O . GLU A 1 176 ? -13.277 -10.487 16.771 1.00 96.06 176 GLU A O 1
ATOM 1459 N N . GLY A 1 177 ? -15.456 -10.573 16.192 1.00 96.12 177 GLY A N 1
ATOM 1460 C CA . GLY A 1 177 ? -15.343 -11.783 15.376 1.00 96.12 177 GLY A CA 1
ATOM 1461 C C . GLY A 1 177 ? -14.429 -11.574 14.167 1.00 96.12 177 GLY A C 1
ATOM 1462 O O . GLY A 1 177 ? -13.460 -12.309 13.983 1.00 96.12 177 GLY A O 1
ATOM 1463 N N . GLU A 1 178 ? -14.662 -10.507 13.398 1.00 95.75 178 GLU A N 1
ATOM 1464 C CA . GLU A 1 178 ? -13.815 -10.165 12.248 1.00 95.75 178 GLU A CA 1
ATOM 1465 C C . GLU A 1 178 ? -12.353 -9.929 12.657 1.00 95.75 178 GLU A C 1
ATOM 1467 O O . GLU A 1 178 ? -11.429 -10.377 11.975 1.00 95.75 178 GLU A O 1
ATOM 1472 N N . LYS A 1 179 ? -12.117 -9.248 13.787 1.00 96.50 179 LYS A N 1
ATOM 1473 C CA . LYS A 1 179 ? -10.772 -9.025 14.335 1.00 96.50 179 LYS A CA 1
ATOM 1474 C C . LYS A 1 179 ? -10.061 -10.347 14.603 1.00 96.50 179 LYS A C 1
ATOM 1476 O O . LYS A 1 179 ? -8.895 -10.478 14.236 1.00 96.50 179 LYS A O 1
ATOM 1481 N N . TYR A 1 180 ? -10.744 -11.312 15.215 1.00 97.19 180 TYR A N 1
ATOM 1482 C CA . TYR A 1 180 ? -10.172 -12.630 15.478 1.00 97.19 180 TYR A CA 1
ATOM 1483 C C . TYR A 1 180 ? -9.778 -13.350 14.180 1.00 97.19 180 TYR A C 1
ATOM 1485 O O . TYR A 1 180 ? -8.655 -13.848 14.072 1.00 97.19 180 TYR A O 1
ATOM 1493 N N . ASP A 1 181 ? -10.649 -13.331 13.167 1.00 96.69 181 ASP A N 1
ATOM 1494 C CA . ASP A 1 181 ? -10.364 -13.934 11.862 1.00 96.69 181 ASP A CA 1
ATOM 1495 C C . ASP A 1 181 ? -9.147 -13.291 11.181 1.00 96.69 181 ASP A C 1
ATOM 1497 O O . ASP A 1 181 ? -8.317 -13.982 10.580 1.00 96.69 181 ASP A O 1
ATOM 1501 N N . TRP A 1 182 ? -9.014 -11.963 11.272 1.00 97.12 182 TRP A N 1
ATOM 1502 C CA . TRP A 1 182 ? -7.852 -11.241 10.750 1.00 97.12 182 TRP A CA 1
ATOM 1503 C C . TRP A 1 182 ? -6.569 -11.561 11.515 1.00 97.12 182 TRP A C 1
ATOM 1505 O O . TRP A 1 182 ? -5.533 -11.779 10.887 1.00 97.12 182 TRP A O 1
ATOM 1515 N N . GLU A 1 183 ? -6.621 -11.623 12.845 1.00 96.88 183 GLU A N 1
ATOM 1516 C CA . GLU A 1 183 ? -5.470 -11.997 13.670 1.00 96.88 183 GLU A CA 1
ATOM 1517 C C . GLU A 1 183 ? -4.985 -13.413 13.353 1.00 96.88 183 GLU A C 1
ATOM 1519 O O . GLU A 1 183 ? -3.782 -13.646 13.252 1.00 96.88 183 GLU A O 1
ATOM 1524 N N . GLU A 1 184 ? -5.902 -14.358 13.158 1.00 97.69 184 GLU A N 1
ATOM 1525 C CA . GLU A 1 184 ? -5.551 -15.736 12.830 1.00 97.69 184 GLU A CA 1
ATOM 1526 C C . GLU A 1 184 ? -4.930 -15.857 11.432 1.00 97.69 184 GLU A C 1
ATOM 1528 O O . GLU A 1 184 ? -3.927 -16.551 11.250 1.00 97.69 184 GLU A O 1
ATOM 1533 N N . LYS A 1 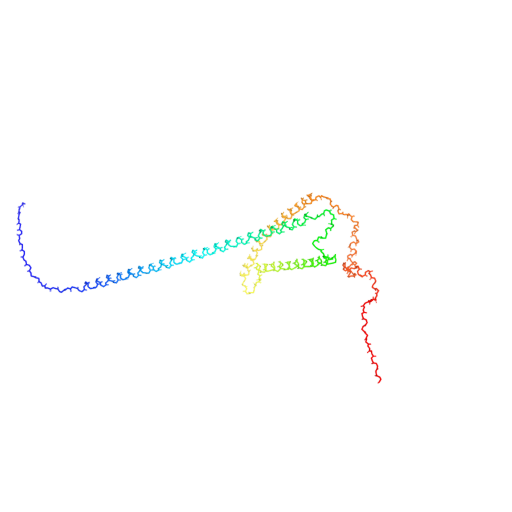185 ? -5.455 -15.119 10.445 1.00 97.50 185 LYS A N 1
ATOM 1534 C CA . LYS A 1 185 ? -4.825 -15.004 9.119 1.00 97.50 185 LYS A CA 1
ATOM 1535 C C . LYS A 1 185 ? -3.418 -14.414 9.213 1.00 97.50 185 LYS A C 1
ATOM 1537 O O . LYS A 1 185 ? -2.509 -14.943 8.577 1.00 97.50 185 LYS A O 1
ATOM 1542 N N . LEU A 1 186 ? -3.230 -13.368 10.020 1.00 97.75 186 LEU A N 1
ATOM 1543 C CA . LEU A 1 186 ? -1.926 -12.734 10.215 1.00 97.75 186 LEU A CA 1
ATOM 1544 C C . LEU A 1 186 ? -0.924 -13.704 10.854 1.00 97.75 186 LEU A C 1
ATOM 1546 O O . LEU A 1 186 ? 0.176 -13.858 10.335 1.00 97.75 186 LEU A O 1
ATOM 1550 N N . ARG A 1 187 ? -1.324 -14.443 11.901 1.00 97.31 187 ARG A N 1
ATOM 1551 C CA . ARG A 1 187 ? -0.471 -15.473 12.526 1.00 97.31 187 ARG A CA 1
ATOM 1552 C C . ARG A 1 187 ? -0.023 -16.532 11.522 1.00 97.31 187 ARG A C 1
ATOM 1554 O O . ARG A 1 187 ? 1.144 -16.914 11.519 1.00 97.31 187 ARG A O 1
ATOM 1561 N N . ARG A 1 188 ? -0.928 -17.005 10.660 1.00 96.88 188 ARG A N 1
ATOM 1562 C CA . ARG A 1 188 ? -0.592 -17.989 9.615 1.00 96.88 188 ARG A CA 1
ATOM 1563 C C . ARG A 1 188 ? 0.415 -17.428 8.614 1.00 96.88 188 ARG A C 1
ATOM 1565 O O . ARG A 1 188 ? 1.387 -18.106 8.298 1.00 96.88 188 ARG A O 1
ATOM 1572 N N . GLN A 1 189 ? 0.210 -16.190 8.167 1.00 97.62 189 GLN A N 1
ATOM 1573 C CA . GLN A 1 189 ? 1.136 -15.506 7.263 1.00 97.62 189 GLN A CA 1
ATOM 1574 C C . GLN A 1 189 ? 2.505 -15.273 7.908 1.00 97.62 189 GLN A C 1
ATOM 1576 O O . GLN A 1 189 ? 3.523 -15.482 7.257 1.00 97.62 189 GLN A O 1
ATOM 1581 N N . ASP A 1 190 ? 2.557 -14.902 9.188 1.00 97.19 190 ASP A N 1
ATOM 1582 C CA . ASP A 1 190 ? 3.818 -14.732 9.914 1.00 97.19 190 ASP A CA 1
ATOM 1583 C C . ASP A 1 190 ? 4.603 -16.047 9.984 1.00 97.19 190 ASP A C 1
ATOM 1585 O O . ASP A 1 190 ? 5.809 -16.067 9.728 1.00 97.19 190 ASP A O 1
ATOM 1589 N N . VAL A 1 191 ? 3.921 -17.162 10.271 1.00 97.06 191 VAL A N 1
ATOM 1590 C CA . VAL A 1 191 ? 4.534 -18.499 10.263 1.00 97.06 191 VAL A CA 1
ATOM 1591 C C . VAL A 1 191 ? 5.066 -18.846 8.872 1.00 97.06 191 VAL A C 1
ATOM 1593 O O . VAL A 1 191 ? 6.212 -19.283 8.754 1.00 97.06 191 VAL A O 1
ATOM 1596 N N . GLU A 1 192 ? 4.287 -18.596 7.819 1.00 96.81 192 GLU A N 1
ATOM 1597 C CA . GLU A 1 192 ? 4.701 -18.834 6.433 1.00 96.81 192 GLU A CA 1
ATOM 1598 C C . GLU A 1 192 ? 5.921 -17.980 6.045 1.00 96.81 192 GLU A C 1
ATOM 1600 O O . GLU A 1 192 ? 6.888 -18.492 5.478 1.00 96.81 192 GLU A O 1
ATOM 1605 N N . ILE A 1 193 ? 5.939 -16.693 6.407 1.00 96.44 193 ILE A N 1
ATOM 1606 C CA . ILE A 1 193 ? 7.077 -15.794 6.165 1.00 96.44 193 ILE A CA 1
ATOM 1607 C C . ILE A 1 193 ? 8.323 -16.298 6.891 1.00 96.44 193 ILE A C 1
ATOM 1609 O O . ILE A 1 193 ? 9.413 -16.286 6.309 1.00 96.44 193 ILE A O 1
ATOM 1613 N N . ILE A 1 194 ? 8.194 -16.743 8.143 1.00 95.12 194 ILE A N 1
ATOM 1614 C CA . ILE A 1 194 ? 9.312 -17.299 8.914 1.00 95.12 194 ILE A CA 1
ATOM 1615 C C . ILE A 1 194 ? 9.843 -18.557 8.226 1.00 95.12 194 ILE A C 1
ATOM 1617 O O . ILE A 1 194 ? 11.049 -18.657 7.989 1.00 95.12 194 ILE A O 1
ATOM 1621 N N . GLU A 1 195 ? 8.965 -19.485 7.848 1.00 94.38 195 GLU A N 1
ATOM 1622 C CA . GLU A 1 195 ? 9.344 -20.718 7.160 1.00 94.38 195 GLU A CA 1
ATOM 1623 C C . GLU A 1 195 ? 10.058 -20.421 5.832 1.00 94.38 195 GLU A C 1
ATOM 1625 O O . GLU A 1 195 ? 11.144 -20.944 5.563 1.00 94.38 195 GLU A O 1
ATOM 1630 N N . MET A 1 196 ? 9.498 -19.522 5.022 1.00 93.50 196 MET A N 1
ATOM 1631 C CA . MET A 1 196 ? 10.086 -19.105 3.751 1.00 93.50 196 MET A CA 1
ATOM 1632 C C . MET A 1 196 ? 11.415 -18.373 3.938 1.00 93.50 196 MET A C 1
ATOM 1634 O O . MET A 1 196 ? 12.344 -18.581 3.157 1.00 93.50 196 MET A O 1
ATOM 1638 N N . THR A 1 197 ? 11.553 -17.570 4.993 1.00 90.56 197 THR A N 1
ATOM 1639 C CA . THR A 1 197 ? 12.811 -16.894 5.339 1.00 90.56 197 THR A CA 1
ATOM 1640 C C . THR A 1 197 ? 13.891 -17.905 5.722 1.00 90.56 197 THR A C 1
ATOM 1642 O O . THR A 1 197 ? 15.035 -17.775 5.283 1.00 90.56 197 THR A O 1
ATOM 1645 N N . VAL A 1 198 ? 13.545 -18.941 6.494 1.00 89.19 198 VAL A N 1
ATOM 1646 C CA . VAL A 1 198 ? 14.467 -20.036 6.834 1.00 89.19 198 VAL A CA 1
ATOM 1647 C C . VAL A 1 198 ? 14.901 -20.784 5.573 1.00 89.19 198 VAL A C 1
ATOM 1649 O O . VAL A 1 198 ? 16.102 -20.899 5.333 1.00 89.19 198 VAL A O 1
ATOM 1652 N N . LYS A 1 199 ? 13.957 -21.190 4.712 1.00 89.38 199 LYS A N 1
ATOM 1653 C CA . LYS A 1 199 ? 14.257 -21.848 3.425 1.00 89.38 199 LYS A CA 1
ATOM 1654 C C . LYS A 1 199 ? 15.149 -20.983 2.534 1.00 89.38 199 LYS A C 1
ATOM 1656 O O . LYS A 1 199 ? 16.123 -21.471 1.967 1.00 89.38 199 LYS A O 1
ATOM 1661 N N . ALA A 1 200 ? 14.857 -19.686 2.426 1.00 89.31 200 ALA A N 1
ATOM 1662 C CA . ALA A 1 200 ? 15.659 -18.751 1.643 1.00 89.31 200 ALA A CA 1
ATOM 1663 C C . ALA A 1 200 ? 17.089 -18.622 2.190 1.00 89.31 200 ALA A C 1
ATOM 1665 O O . ALA A 1 200 ? 18.036 -18.550 1.407 1.00 89.31 200 ALA A O 1
ATOM 1666 N N . ASN A 1 201 ? 17.259 -18.627 3.514 1.00 85.06 201 ASN A N 1
ATOM 1667 C CA . ASN A 1 201 ? 18.574 -18.591 4.152 1.00 85.06 201 ASN A CA 1
ATOM 1668 C C . ASN A 1 201 ? 19.357 -19.896 3.952 1.00 85.06 201 ASN A C 1
ATOM 1670 O O . ASN A 1 201 ? 20.554 -19.840 3.668 1.00 85.06 201 ASN A O 1
ATOM 1674 N N . ASP A 1 202 ? 18.698 -21.051 4.050 1.00 83.38 202 ASP A N 1
ATOM 1675 C CA . ASP A 1 202 ? 19.320 -22.353 3.794 1.00 83.38 202 ASP A CA 1
ATOM 1676 C C . ASP A 1 202 ? 19.762 -22.479 2.327 1.00 83.38 202 ASP A C 1
ATOM 1678 O O . ASP A 1 202 ? 20.901 -22.864 2.055 1.00 83.38 202 ASP A O 1
ATOM 1682 N N . ASN A 1 203 ? 18.925 -22.025 1.387 1.00 81.56 203 ASN A N 1
ATOM 1683 C CA . ASN A 1 203 ? 19.235 -21.999 -0.047 1.00 81.56 203 ASN A CA 1
ATOM 1684 C C . ASN A 1 203 ? 20.376 -21.034 -0.403 1.00 81.56 203 ASN A C 1
ATOM 1686 O O . ASN A 1 203 ? 21.156 -21.295 -1.317 1.00 81.56 203 ASN A O 1
ATOM 1690 N N . LYS A 1 204 ? 20.485 -19.901 0.300 1.00 74.75 204 LYS A N 1
ATOM 1691 C CA . LYS A 1 204 ? 21.531 -18.891 0.063 1.00 74.75 204 LYS A CA 1
ATOM 1692 C C . LYS A 1 204 ? 22.880 -19.268 0.692 1.00 74.75 204 LYS A C 1
ATOM 1694 O O . LYS A 1 204 ? 23.858 -18.546 0.503 1.00 74.75 204 LYS A O 1
ATOM 1699 N N . GLY A 1 205 ? 22.933 -20.405 1.391 1.00 73.19 205 GLY A N 1
ATOM 1700 C CA . GLY A 1 205 ? 24.097 -20.908 2.105 1.00 73.19 205 GLY A CA 1
ATOM 1701 C C . GLY A 1 205 ? 24.220 -20.271 3.489 1.00 73.19 205 GLY A C 1
ATOM 1702 O O . GLY A 1 205 ? 24.353 -19.057 3.635 1.00 73.19 205 GLY A O 1
ATOM 1703 N N . LYS A 1 206 ? 24.241 -21.110 4.527 1.00 67.00 206 LYS A N 1
ATOM 1704 C CA . LYS A 1 206 ? 24.287 -20.747 5.958 1.00 67.00 206 LYS A CA 1
ATOM 1705 C C . LYS A 1 206 ? 25.594 -20.078 6.437 1.00 67.00 206 LYS A C 1
ATOM 1707 O O . LYS A 1 206 ? 25.929 -20.163 7.615 1.00 67.00 206 LYS A O 1
ATOM 1712 N N . PHE A 1 207 ? 26.366 -19.423 5.565 1.00 55.72 207 PHE A N 1
ATOM 1713 C CA . PHE A 1 207 ? 27.729 -18.990 5.896 1.00 55.72 207 PHE A CA 1
ATOM 1714 C C . PHE A 1 207 ? 28.149 -17.646 5.283 1.00 55.72 207 PHE A C 1
ATOM 1716 O O . PHE A 1 207 ? 29.129 -17.534 4.554 1.00 55.72 207 PHE A O 1
ATOM 1723 N N . VAL A 1 208 ? 27.486 -16.568 5.698 1.00 63.22 208 VAL A N 1
ATOM 1724 C CA . VAL A 1 208 ? 28.224 -15.333 6.000 1.00 63.22 208 VAL A CA 1
ATOM 1725 C C . VAL A 1 208 ? 28.210 -15.219 7.510 1.00 63.22 208 VAL A C 1
ATOM 1727 O O . VAL A 1 208 ? 27.302 -14.613 8.067 1.00 63.22 208 VAL A O 1
ATOM 1730 N N . LYS A 1 209 ? 29.167 -15.865 8.190 1.00 65.62 209 LYS A N 1
ATOM 1731 C CA . LYS A 1 209 ? 29.334 -15.715 9.641 1.00 65.62 209 LYS A CA 1
ATOM 1732 C C . LYS A 1 209 ? 29.467 -14.213 9.916 1.00 65.62 209 LYS A C 1
ATOM 1734 O O . LYS A 1 209 ? 30.488 -13.640 9.520 1.00 65.62 209 LYS A O 1
ATOM 1739 N N . PRO A 1 210 ? 28.472 -13.544 10.532 1.00 69.25 210 PRO A N 1
ATOM 1740 C CA . PRO A 1 210 ? 28.660 -12.158 10.912 1.00 69.25 210 PRO A CA 1
ATOM 1741 C C . PRO A 1 210 ? 29.843 -12.157 11.875 1.00 69.25 210 PRO A C 1
ATOM 1743 O O . PRO A 1 210 ? 29.855 -12.917 12.845 1.00 69.25 210 PRO A O 1
ATOM 1746 N N . VAL A 1 211 ? 30.889 -11.391 11.558 1.00 74.12 211 VAL A N 1
ATOM 1747 C CA . VAL A 1 211 ? 32.082 -11.320 12.405 1.00 74.12 211 VAL A CA 1
ATOM 1748 C C . VAL A 1 211 ? 31.610 -10.908 13.795 1.00 74.12 211 VAL A C 1
ATOM 1750 O O . VAL A 1 211 ? 31.105 -9.796 13.964 1.00 74.12 211 VAL A O 1
ATOM 1753 N N . LEU A 1 212 ? 31.708 -11.827 14.762 1.00 69.19 212 LEU A N 1
ATOM 1754 C CA . LEU A 1 212 ? 31.290 -11.597 16.140 1.00 69.19 212 LEU A CA 1
ATOM 1755 C C . LEU A 1 212 ? 32.165 -10.478 16.703 1.00 69.19 212 LEU A C 1
ATOM 1757 O O . LEU A 1 212 ? 33.305 -10.700 17.106 1.00 69.19 212 LEU A O 1
ATOM 1761 N N . LYS A 1 213 ? 31.654 -9.247 16.679 1.00 71.44 213 LYS A N 1
ATOM 1762 C CA . LYS A 1 213 ? 32.282 -8.125 17.370 1.00 71.44 213 LYS A CA 1
ATOM 1763 C C . LYS A 1 213 ? 32.006 -8.298 18.857 1.00 71.44 213 LYS A C 1
ATOM 1765 O O . LYS A 1 213 ? 30.875 -8.589 19.238 1.00 71.44 213 LYS A O 1
ATOM 1770 N N . LYS A 1 214 ? 33.026 -8.106 19.694 1.00 76.06 214 LYS A N 1
ATOM 1771 C CA . LYS A 1 214 ? 32.870 -8.040 21.150 1.00 76.06 214 LYS A CA 1
ATOM 1772 C C . LYS A 1 214 ? 32.046 -6.794 21.479 1.00 76.06 214 LYS A C 1
ATOM 1774 O O . LYS A 1 214 ? 32.586 -5.706 21.606 1.00 76.06 214 LYS A O 1
ATOM 1779 N N . VAL A 1 215 ? 30.731 -6.951 21.542 1.00 62.50 215 VAL A N 1
ATOM 1780 C CA . VAL A 1 215 ? 29.811 -5.919 22.019 1.00 62.50 215 VAL A CA 1
ATOM 1781 C C . VAL A 1 215 ? 29.649 -6.106 23.520 1.00 62.50 215 VAL A C 1
ATOM 1783 O O . VAL A 1 215 ? 29.084 -7.104 23.967 1.00 62.50 215 VAL A O 1
ATOM 1786 N N . SER A 1 216 ? 30.177 -5.173 24.315 1.00 75.50 216 SER A N 1
ATOM 1787 C CA . SER A 1 216 ? 29.861 -5.133 25.740 1.00 75.50 216 SER A CA 1
ATOM 1788 C C . SER A 1 216 ? 28.440 -4.570 25.905 1.00 75.50 216 SER A C 1
ATOM 1790 O O . SER A 1 216 ? 28.064 -3.574 25.279 1.00 75.50 216 SER A O 1
ATOM 1792 N N . LYS A 1 217 ? 27.601 -5.255 26.695 1.00 67.44 217 LYS A N 1
ATOM 1793 C CA . LYS A 1 217 ? 26.180 -4.896 26.877 1.00 67.44 217 LYS A CA 1
ATOM 1794 C C . LYS A 1 217 ? 26.009 -3.497 27.493 1.00 67.44 217 LYS A C 1
ATOM 1796 O O . LYS A 1 217 ? 24.994 -2.852 27.260 1.00 67.44 217 LYS A O 1
ATOM 1801 N N . THR A 1 218 ? 27.003 -3.022 28.243 1.00 69.25 218 THR A N 1
ATOM 1802 C CA . THR A 1 218 ? 26.983 -1.748 28.974 1.00 69.25 218 THR A CA 1
ATOM 1803 C C . THR A 1 218 ? 27.485 -0.561 28.151 1.00 69.25 218 THR A C 1
ATOM 1805 O O . THR A 1 218 ? 26.895 0.509 28.236 1.00 69.25 218 THR A O 1
ATOM 1808 N N . GLU A 1 219 ? 28.487 -0.729 27.285 1.00 68.06 219 GLU A N 1
ATOM 1809 C CA . GLU A 1 219 ? 29.059 0.364 26.475 1.00 68.06 219 GLU A CA 1
ATOM 1810 C C . GLU A 1 219 ? 28.058 0.943 25.475 1.00 68.06 219 GLU A C 1
ATOM 1812 O O . GLU A 1 219 ? 27.967 2.154 25.315 1.00 68.06 219 GLU A O 1
ATOM 1817 N N . SER A 1 220 ? 27.233 0.105 24.841 1.00 65.62 220 SER A N 1
ATOM 1818 C CA . SER A 1 220 ? 26.208 0.598 23.906 1.00 65.62 220 SER A CA 1
ATOM 1819 C C . SER A 1 220 ? 25.072 1.356 24.603 1.00 65.62 220 SER A C 1
ATOM 1821 O O . SER A 1 220 ? 24.450 2.223 23.986 1.00 65.62 220 SER A O 1
ATOM 1823 N N . HIS A 1 221 ? 24.799 1.048 25.876 1.00 65.62 221 HIS A N 1
ATOM 1824 C CA . HIS A 1 221 ? 23.833 1.786 26.689 1.00 65.62 221 HIS A CA 1
ATOM 1825 C C . HIS A 1 221 ? 24.440 3.082 27.238 1.00 65.62 221 HIS A C 1
ATOM 1827 O O . HIS A 1 221 ? 23.818 4.129 27.080 1.00 65.62 221 HIS A O 1
ATOM 1833 N N . MET A 1 222 ? 25.665 3.053 27.776 1.00 63.91 222 MET A N 1
ATOM 1834 C CA . MET A 1 222 ? 26.360 4.264 28.236 1.00 63.91 222 MET A CA 1
ATOM 1835 C C . MET A 1 222 ? 26.616 5.243 27.085 1.00 63.91 222 MET A C 1
ATOM 1837 O O . MET A 1 222 ? 26.252 6.407 27.194 1.00 63.91 222 MET A O 1
ATOM 1841 N N . ALA A 1 223 ? 27.049 4.762 25.915 1.00 64.12 223 ALA A N 1
ATOM 1842 C CA . ALA A 1 223 ? 27.218 5.598 24.727 1.00 64.12 223 ALA A CA 1
ATOM 1843 C C . ALA A 1 223 ? 25.900 6.211 24.223 1.00 64.12 223 ALA A C 1
ATOM 1845 O O . ALA A 1 223 ? 25.921 7.206 23.505 1.00 64.12 223 ALA A O 1
ATOM 1846 N N . ARG A 1 224 ? 24.734 5.624 24.535 1.00 64.12 224 ARG A N 1
ATOM 1847 C CA . ARG A 1 224 ? 23.423 6.212 24.210 1.00 64.12 224 ARG A CA 1
ATOM 1848 C C . ARG A 1 224 ? 23.042 7.325 25.179 1.00 64.12 224 ARG A C 1
ATOM 1850 O O . ARG A 1 224 ? 22.482 8.316 24.720 1.00 64.12 224 ARG A O 1
ATOM 1857 N N . PHE A 1 225 ? 23.340 7.169 26.466 1.00 60.12 225 PHE A N 1
ATOM 1858 C CA . PHE A 1 225 ? 23.147 8.225 27.461 1.00 60.12 225 PHE A CA 1
ATOM 1859 C C . PHE A 1 225 ? 24.104 9.390 27.207 1.00 60.12 225 PHE A C 1
ATOM 1861 O O . PHE A 1 225 ? 23.640 10.513 27.037 1.00 60.12 225 PHE A O 1
ATOM 1868 N N . GLU A 1 226 ? 25.388 9.110 26.984 1.00 60.91 226 GLU A N 1
ATOM 1869 C CA . GLU A 1 226 ? 26.380 10.118 26.604 1.00 60.91 226 GLU A CA 1
ATOM 1870 C C . GLU A 1 226 ? 25.994 10.831 25.300 1.00 60.91 226 GLU A C 1
ATOM 1872 O O . GLU A 1 226 ? 26.020 12.054 25.250 1.00 60.91 226 GLU A O 1
ATOM 1877 N N . LYS A 1 227 ? 25.543 10.119 24.251 1.00 55.44 227 LYS A N 1
ATOM 1878 C CA . LYS A 1 227 ? 25.057 10.747 22.998 1.00 55.44 227 LYS A CA 1
ATOM 1879 C C . LYS A 1 227 ? 23.803 11.603 23.180 1.00 55.44 227 LYS A C 1
ATOM 1881 O O . LYS A 1 227 ? 23.591 12.519 22.386 1.00 55.44 227 LYS A O 1
ATOM 1886 N N . LYS A 1 228 ? 22.957 11.282 24.164 1.00 58.69 228 LYS A N 1
ATOM 1887 C CA . LYS A 1 228 ? 21.730 12.029 24.465 1.00 58.69 228 LYS A CA 1
ATOM 1888 C C . LYS A 1 228 ? 22.033 13.284 25.285 1.00 58.69 228 LYS A C 1
ATOM 1890 O O . LYS A 1 228 ? 21.420 14.310 25.023 1.00 58.69 228 LYS A O 1
ATOM 1895 N N . GLU A 1 229 ? 23.000 13.220 26.198 1.00 54.06 229 GLU A N 1
ATOM 1896 C CA . GLU A 1 229 ? 23.447 14.369 26.998 1.00 54.06 229 GLU A CA 1
ATOM 1897 C C . GLU A 1 229 ? 24.374 15.317 26.227 1.00 54.06 229 GLU A C 1
ATOM 1899 O O . GLU A 1 229 ? 24.285 16.529 26.382 1.00 54.06 229 GLU A O 1
ATOM 1904 N N . THR A 1 230 ? 25.213 14.800 25.328 1.00 55.06 230 THR A N 1
ATOM 1905 C CA . THR A 1 230 ? 26.184 15.613 24.569 1.00 55.06 230 THR A CA 1
ATOM 1906 C C . THR A 1 230 ? 25.656 16.133 23.225 1.00 55.06 230 THR A C 1
ATOM 1908 O O . THR A 1 230 ? 26.396 16.750 22.459 1.00 55.06 230 THR A O 1
ATOM 1911 N N . GLY A 1 231 ? 24.384 15.885 22.880 1.00 53.09 231 GLY A N 1
ATOM 1912 C CA . GLY A 1 231 ? 23.788 16.336 21.608 1.00 53.09 231 GLY A CA 1
ATOM 1913 C C . GLY A 1 231 ? 24.479 15.770 20.355 1.00 53.09 231 GLY A C 1
ATOM 1914 O O . GLY A 1 231 ? 24.301 16.260 19.237 1.00 53.09 231 GLY A O 1
ATOM 1915 N N . HIS A 1 232 ? 25.294 14.731 20.517 1.00 52.25 232 HIS A N 1
ATOM 1916 C CA . HIS A 1 232 ? 26.109 14.148 19.467 1.00 52.25 232 HIS A CA 1
ATOM 1917 C C . HIS A 1 232 ? 25.299 13.116 18.677 1.00 52.25 232 HIS A C 1
ATOM 1919 O O . HIS A 1 232 ? 25.449 11.899 18.821 1.00 52.25 232 HIS A O 1
ATOM 1925 N N . SER A 1 233 ? 24.442 13.622 17.783 1.00 52.56 233 SER A N 1
ATOM 1926 C CA . SER A 1 233 ? 23.919 12.825 16.671 1.00 52.56 233 SER A CA 1
ATOM 1927 C C . SER A 1 233 ? 25.096 12.205 15.896 1.00 52.56 233 SER A C 1
ATOM 1929 O O . SER A 1 233 ? 26.227 12.687 15.971 1.00 52.56 233 SER A O 1
ATOM 1931 N N . LEU A 1 234 ? 24.863 11.120 15.151 1.00 53.38 234 LEU A N 1
ATOM 1932 C CA . LEU A 1 234 ? 25.868 10.309 14.429 1.00 53.38 234 LEU A CA 1
ATOM 1933 C C . LEU A 1 234 ? 26.788 11.078 13.438 1.00 53.38 234 LEU A C 1
ATOM 1935 O O . LEU A 1 234 ? 27.590 10.463 12.741 1.00 53.38 234 LEU A O 1
ATOM 1939 N N . SER A 1 235 ? 26.715 12.409 13.403 1.00 53.53 235 SER A N 1
ATOM 1940 C CA . SER A 1 235 ? 27.642 13.351 12.775 1.00 53.53 235 SER A CA 1
ATOM 1941 C C . SER A 1 235 ? 28.756 13.871 13.718 1.00 53.53 235 SER A C 1
ATOM 1943 O O . SER A 1 235 ? 29.374 14.898 13.435 1.00 53.53 235 SER A O 1
ATOM 1945 N N . SER A 1 236 ? 29.056 13.190 14.831 1.00 58.75 236 SER A N 1
ATOM 1946 C CA . SER A 1 236 ? 30.046 13.663 15.822 1.00 58.75 236 SER A CA 1
ATOM 1947 C C . SER A 1 236 ? 31.529 13.484 15.449 1.00 58.75 236 SER A C 1
ATOM 1949 O O . SER A 1 236 ? 32.415 13.813 16.228 1.00 58.75 236 SER A O 1
ATOM 1951 N N . PHE A 1 237 ? 31.848 13.039 14.228 1.00 55.53 237 PHE A N 1
ATOM 1952 C CA . PHE A 1 237 ? 33.228 13.127 13.720 1.00 55.53 237 PHE A CA 1
ATOM 1953 C C . PHE A 1 237 ? 33.686 14.579 13.523 1.00 55.53 237 PHE A C 1
ATOM 1955 O O . PHE A 1 237 ? 34.879 14.860 13.551 1.00 55.53 237 PHE A O 1
ATOM 1962 N N . ARG A 1 238 ? 32.737 15.503 13.327 1.00 59.25 238 ARG A N 1
ATOM 1963 C CA . ARG A 1 238 ? 33.023 16.927 13.132 1.00 59.25 238 ARG A CA 1
ATOM 1964 C C . ARG A 1 238 ? 33.377 17.636 14.441 1.00 59.25 238 ARG A C 1
ATOM 1966 O O . ARG A 1 238 ? 34.182 18.554 14.415 1.00 59.25 238 ARG A O 1
ATOM 1973 N N . ASN A 1 239 ? 32.826 17.175 15.564 1.00 63.75 239 ASN A N 1
ATOM 1974 C CA . ASN A 1 239 ? 33.039 17.779 16.883 1.00 63.75 239 ASN A CA 1
ATOM 1975 C C . ASN A 1 239 ? 34.340 17.303 17.548 1.00 63.75 239 ASN A C 1
ATOM 1977 O O . ASN A 1 239 ? 34.924 18.029 18.342 1.00 63.75 239 ASN A O 1
ATOM 1981 N N . GLN A 1 240 ? 34.833 16.112 17.184 1.00 65.38 240 GLN A N 1
ATOM 1982 C CA . GLN A 1 240 ? 36.136 15.602 17.633 1.00 65.38 240 GLN A CA 1
ATOM 1983 C C . GLN A 1 240 ? 37.326 16.308 16.944 1.00 65.38 240 GLN A C 1
ATOM 1985 O O . GLN A 1 240 ? 38.476 16.127 17.342 1.00 65.38 240 GLN A O 1
ATOM 1990 N N . LEU A 1 241 ? 37.074 17.099 15.895 1.00 63.84 241 LEU A N 1
ATOM 1991 C CA . LEU A 1 241 ? 38.089 17.893 15.206 1.00 63.84 241 LEU A CA 1
ATOM 1992 C C . LEU A 1 241 ? 38.148 19.288 15.837 1.00 63.84 241 LEU A C 1
ATOM 1994 O O . LEU A 1 241 ? 37.180 20.043 15.779 1.00 63.84 241 LEU A O 1
ATOM 1998 N N . LYS A 1 242 ? 39.301 19.657 16.409 1.00 70.50 242 LYS A N 1
ATOM 1999 C CA . LYS A 1 242 ? 39.557 21.041 16.831 1.00 70.50 242 LYS A CA 1
ATOM 2000 C C . LYS A 1 242 ? 39.530 21.930 15.585 1.00 70.50 242 LYS A C 1
ATOM 2002 O O . LYS A 1 242 ? 40.421 21.840 14.744 1.00 70.50 242 LYS A O 1
ATOM 2007 N N . SER A 1 243 ? 38.507 22.769 15.455 1.00 66.75 243 SER A N 1
ATOM 2008 C CA . SER A 1 243 ? 38.470 23.813 14.432 1.00 66.75 243 SER A CA 1
ATOM 2009 C C . SER A 1 243 ? 39.565 24.829 14.749 1.00 66.75 243 SER A C 1
ATOM 2011 O O . SER A 1 243 ? 39.431 25.612 15.686 1.00 66.75 243 SER A O 1
ATOM 2013 N N . THR A 1 244 ? 40.663 24.827 13.996 1.00 62.72 244 THR A N 1
ATOM 2014 C CA . THR A 1 244 ? 41.587 25.964 13.996 1.00 62.72 244 THR A CA 1
ATOM 2015 C C . THR A 1 244 ? 40.833 27.101 13.320 1.00 62.72 244 THR A C 1
ATOM 2017 O O . THR A 1 244 ? 40.608 27.024 12.116 1.00 62.72 244 THR A O 1
ATOM 2020 N N . GLY A 1 245 ? 40.348 28.079 14.088 1.00 62.69 245 GLY A N 1
ATOM 2021 C CA . GLY A 1 245 ? 39.484 29.180 13.642 1.00 62.69 245 GLY A CA 1
ATOM 2022 C C . GLY A 1 245 ? 40.133 30.149 12.648 1.00 62.69 245 GLY A C 1
ATOM 2023 O O . GLY A 1 245 ? 40.127 31.350 12.866 1.00 62.69 245 GLY A O 1
ATOM 2024 N N . HIS A 1 246 ? 40.733 29.642 11.578 1.00 56.72 246 HIS A N 1
ATOM 2025 C CA . HIS A 1 246 ? 41.246 30.392 10.445 1.00 56.72 246 HIS A CA 1
ATOM 2026 C C . HIS A 1 246 ? 40.610 29.811 9.185 1.00 56.72 246 HIS A C 1
ATOM 2028 O O . HIS A 1 246 ? 41.065 28.810 8.625 1.00 56.72 246 HIS A O 1
ATOM 2034 N N . SER A 1 247 ? 39.538 30.449 8.725 1.00 58.22 247 SER A N 1
ATOM 2035 C CA . SER A 1 247 ? 39.068 30.298 7.355 1.00 58.22 247 SER A CA 1
ATOM 2036 C C . SER A 1 247 ? 40.099 30.945 6.433 1.00 58.22 247 SER A C 1
ATOM 2038 O O . SER A 1 247 ? 39.996 32.122 6.105 1.00 58.22 247 SER A O 1
ATOM 2040 N N . LYS A 1 248 ? 41.094 30.172 5.988 1.00 53.84 248 LYS A N 1
ATOM 2041 C CA . LYS A 1 248 ? 42.154 30.601 5.051 1.00 53.84 248 LYS A CA 1
ATOM 2042 C C . LYS A 1 248 ? 41.652 31.112 3.679 1.00 53.84 248 LYS A C 1
ATOM 2044 O O . LYS A 1 248 ? 42.468 31.386 2.810 1.00 53.84 248 LYS A O 1
ATOM 2049 N N . TYR A 1 249 ? 40.334 31.197 3.484 1.00 55.56 249 TYR A N 1
ATOM 2050 C CA . TYR A 1 249 ? 39.651 31.608 2.255 1.00 55.56 249 TYR A CA 1
ATOM 2051 C C . TYR A 1 249 ? 38.477 32.573 2.501 1.00 55.56 249 TYR A C 1
ATOM 2053 O O . TYR A 1 249 ? 37.663 32.763 1.601 1.00 55.56 249 TYR A O 1
ATOM 2061 N N . ALA A 1 250 ? 38.341 33.161 3.697 1.00 55.84 250 ALA A N 1
ATOM 2062 C CA . ALA A 1 250 ? 37.435 34.299 3.847 1.00 55.84 250 ALA A CA 1
ATOM 2063 C C . ALA A 1 250 ? 38.086 35.495 3.140 1.00 55.84 250 ALA A C 1
ATOM 2065 O O . ALA A 1 250 ? 39.165 35.923 3.541 1.00 55.84 250 ALA A O 1
ATOM 2066 N N . LEU A 1 251 ? 37.483 35.957 2.041 1.00 52.09 251 LEU A N 1
ATOM 2067 C CA . LEU A 1 251 ? 37.857 37.217 1.406 1.00 52.09 251 LEU A CA 1
ATOM 2068 C C . LEU A 1 251 ? 37.685 38.329 2.453 1.00 52.09 251 LEU A C 1
ATOM 2070 O O . LEU A 1 251 ? 36.578 38.516 2.950 1.00 52.09 251 LEU A O 1
ATOM 2074 N N . GLU A 1 252 ? 38.760 39.037 2.796 1.00 51.84 252 GLU A N 1
ATOM 2075 C CA . GLU A 1 252 ? 38.654 40.322 3.489 1.00 51.84 252 GLU A CA 1
ATOM 2076 C C . GLU A 1 252 ? 38.046 41.329 2.502 1.00 51.84 252 GLU A C 1
ATOM 2078 O O . GLU A 1 252 ? 38.689 41.711 1.521 1.00 51.84 252 GLU A O 1
ATOM 2083 N N . GLU A 1 253 ? 36.792 41.729 2.728 1.00 49.34 253 GLU A N 1
ATOM 2084 C CA . GLU A 1 253 ? 36.271 42.969 2.156 1.00 49.34 253 GLU A CA 1
ATOM 2085 C C . GLU A 1 253 ? 37.054 44.128 2.776 1.00 49.34 253 GLU A C 1
ATOM 2087 O O . GLU A 1 253 ? 37.116 44.306 3.992 1.00 49.34 253 GLU A O 1
ATOM 2092 N N . LYS A 1 254 ? 37.746 44.860 1.908 1.00 41.91 254 LYS A N 1
ATOM 2093 C CA . LYS A 1 254 ? 38.564 46.014 2.247 1.00 41.91 254 LYS A CA 1
ATOM 2094 C C . LYS A 1 254 ? 37.622 47.211 2.401 1.00 41.91 254 LYS A C 1
ATOM 2096 O O . LYS A 1 254 ? 37.300 47.858 1.410 1.00 41.91 254 LYS A O 1
ATOM 2101 N N . ASP A 1 255 ? 37.179 47.494 3.621 1.00 41.34 255 ASP A N 1
ATOM 2102 C CA . ASP A 1 255 ? 36.489 48.750 3.915 1.00 41.34 255 ASP A CA 1
ATOM 2103 C C . ASP A 1 255 ? 37.527 49.871 4.067 1.00 41.34 255 ASP A C 1
ATOM 2105 O O . ASP A 1 255 ? 38.246 49.976 5.064 1.00 41.34 255 ASP A O 1
ATOM 2109 N N . GLU A 1 256 ? 37.633 50.704 3.032 1.00 41.56 256 GLU A N 1
ATOM 2110 C CA . GLU A 1 256 ? 38.354 51.973 3.068 1.00 41.56 256 GLU A CA 1
ATOM 2111 C C . GLU A 1 256 ? 37.588 52.964 3.956 1.00 41.56 256 GLU A C 1
ATOM 2113 O O . GLU A 1 256 ? 36.658 53.641 3.522 1.00 41.56 256 GLU A O 1
ATOM 2118 N N . THR A 1 257 ? 37.980 53.081 5.225 1.00 38.12 257 THR A N 1
ATOM 2119 C CA . THR A 1 257 ? 37.559 54.207 6.064 1.00 38.12 257 THR A CA 1
ATOM 2120 C C . THR A 1 257 ? 38.318 55.460 5.633 1.00 38.12 257 THR A C 1
ATOM 2122 O O . THR A 1 257 ? 39.441 55.710 6.078 1.00 38.12 257 THR A O 1
ATOM 2125 N N . GLY A 1 258 ? 37.702 56.249 4.755 1.00 37.94 258 GLY A N 1
ATOM 2126 C CA . GLY A 1 258 ? 38.085 57.632 4.508 1.00 37.94 258 GLY A CA 1
ATOM 2127 C C . GLY A 1 258 ? 37.849 58.471 5.762 1.00 37.94 258 GLY A C 1
ATOM 2128 O O . GLY A 1 258 ? 36.710 58.738 6.136 1.00 37.94 258 GLY A O 1
ATOM 2129 N N . GLY A 1 259 ? 38.936 58.882 6.412 1.00 39.00 259 GLY A N 1
ATOM 2130 C CA . GLY A 1 259 ? 38.926 60.025 7.311 1.00 39.00 259 GLY A CA 1
ATOM 2131 C C . GLY A 1 259 ? 38.937 61.308 6.488 1.00 39.00 259 GLY A C 1
ATOM 2132 O O . GLY A 1 259 ? 39.812 61.487 5.642 1.00 39.00 259 GLY A O 1
ATOM 2133 N N . VAL A 1 260 ? 37.991 62.201 6.752 1.00 45.41 260 VAL A N 1
ATOM 2134 C CA . VAL A 1 260 ? 38.148 63.626 6.460 1.00 45.41 260 VAL A CA 1
ATOM 2135 C C . VAL A 1 260 ? 37.729 64.374 7.715 1.00 45.41 260 VAL A C 1
ATOM 2137 O O . VAL A 1 260 ? 36.595 64.244 8.181 1.00 45.41 260 VAL A O 1
ATOM 2140 N N . SER A 1 261 ? 38.728 65.048 8.279 1.00 41.34 261 SER A N 1
ATOM 2141 C CA . SER A 1 261 ? 38.649 66.054 9.334 1.00 41.34 261 SER A CA 1
ATOM 2142 C C . SER A 1 261 ? 37.806 67.260 8.938 1.00 41.34 261 SER A C 1
ATOM 2144 O O . SER A 1 261 ? 37.751 67.565 7.725 1.00 41.34 261 SER A O 1
#

pLDDT: mean 76.14, std 18.38, range [31.38, 97.75]